Protein AF-V5GRF8-F1 (afdb_monomer_lite)

Sequence (287 aa):
MKAQKRPEPRKRYVFPTQRMISEIENLNCVLVPKGYVRKKGEHTDSDLEWEIQFPQAERYIETFMSHAQAKCYLFLLTLHKTYIEPDTFQLGLLAEHIRSFMLWECEANYSDWPEHRLGTKLVTLITSLNIHIAKSDLRDFFIKEKNVFENIPKKYLRHAQKMLHEVLEAPVMSFIKSLRNLRYTRGKHFYHPFEFDQLYDILIKTGIQSTNPQLISDMHIPPNFKKIRHLDTDIQVKHFKEAQKRERILKKRQEEIEKKNLKKEEEERRGSIDSVDLKVSIHYISF

Secondary structure (DSSP, 8-state):
----PPPPPP----SS-HHHHHHHHTSPPEEE---PPPBTTB-TTGGG--EEE-HHHHHHHHTT--HHHHHHHHHHHHHHHHHTHHHHTTSS--HHHHHHHHHHHHHHTTT---GGGHHHHHHHHHHHHHHHHHHT--B-SS-TT-BTTTTS-HHHHHHHHHHHHHHHHSHHHHHHHHHHTPPPPSSSSSSPPP-HHHHHHHHHHHHHHHH-TTTTSS-PPPS------PPPHHHHHHHHHHHHHHHHHHHHHHHHHHHHHHHHHHHHHT-----------------

Radius of gyration: 31.24 Å; chains: 1; bounding box: 93×39×142 Å

Organism: Anoplophora glabripennis (NCBI:txid217634)

Structure (mmCIF, N/CA/C/O backbone):
data_AF-V5GRF8-F1
#
_entry.id   AF-V5GRF8-F1
#
loop_
_atom_site.group_PDB
_atom_site.id
_atom_site.type_symbol
_atom_site.label_atom_id
_atom_site.label_alt_id
_atom_site.label_comp_id
_atom_site.label_asym_id
_atom_site.label_entity_id
_atom_site.label_seq_id
_atom_site.pdbx_PDB_ins_code
_atom_site.Cartn_x
_atom_site.Cartn_y
_atom_site.Cartn_z
_atom_site.occupancy
_atom_site.B_iso_or_equiv
_atom_site.auth_seq_id
_atom_site.auth_comp_id
_atom_site.auth_asym_id
_atom_site.auth_atom_id
_atom_site.pdbx_PDB_model_num
ATOM 1 N N . MET A 1 1 ? -13.634 -0.485 -55.270 1.00 41.16 1 MET A N 1
ATOM 2 C CA . MET A 1 1 ? -13.877 0.098 -53.930 1.00 41.16 1 MET A CA 1
ATOM 3 C C . MET A 1 1 ? -13.411 -0.904 -52.880 1.00 41.16 1 MET A C 1
ATOM 5 O O . MET A 1 1 ? -14.019 -1.958 -52.763 1.00 41.16 1 MET A O 1
ATOM 9 N N . LYS A 1 2 ? -12.280 -0.658 -52.201 1.00 39.75 2 LYS A N 1
ATOM 10 C CA . LYS A 1 2 ? -11.777 -1.559 -51.147 1.00 39.75 2 LYS A CA 1
ATOM 11 C C . LYS A 1 2 ? -12.553 -1.281 -49.859 1.00 39.75 2 LYS A C 1
ATOM 13 O O . LYS A 1 2 ? -12.516 -0.162 -49.361 1.00 39.75 2 LYS A O 1
ATOM 18 N N . ALA A 1 3 ? -13.267 -2.286 -49.358 1.00 46.34 3 ALA A N 1
ATOM 19 C CA . ALA A 1 3 ? -13.996 -2.206 -48.100 1.00 46.34 3 ALA A CA 1
ATOM 20 C C . ALA A 1 3 ? -13.010 -1.981 -46.944 1.00 46.34 3 ALA A C 1
ATOM 22 O O . ALA A 1 3 ? -12.147 -2.813 -46.659 1.00 46.34 3 ALA A O 1
ATOM 23 N N . GLN A 1 4 ? -13.126 -0.824 -46.304 1.00 49.84 4 GLN A N 1
ATOM 24 C CA . GLN A 1 4 ? -12.345 -0.438 -45.139 1.00 49.84 4 GLN A CA 1
ATOM 25 C C . GLN A 1 4 ? -12.852 -1.261 -43.947 1.00 49.84 4 GLN A C 1
ATOM 27 O O . GLN A 1 4 ? -13.953 -1.031 -43.446 1.00 49.84 4 GLN A O 1
ATOM 32 N N . LYS A 1 5 ? -12.082 -2.277 -43.531 1.00 52.09 5 LYS A N 1
ATOM 33 C CA . LYS A 1 5 ? -12.361 -3.049 -42.311 1.00 52.09 5 LYS A CA 1
ATOM 34 C C . LYS A 1 5 ? -12.428 -2.075 -41.133 1.00 52.09 5 LYS A C 1
ATOM 36 O O . LYS A 1 5 ? -11.446 -1.393 -40.844 1.00 52.09 5 LYS A O 1
ATOM 41 N N . ARG A 1 6 ? -13.585 -2.008 -40.464 1.00 50.12 6 ARG A N 1
ATOM 42 C CA . ARG A 1 6 ? -13.724 -1.301 -39.184 1.00 50.12 6 ARG A CA 1
ATOM 43 C C . ARG A 1 6 ? -12.708 -1.890 -38.195 1.00 50.12 6 ARG A C 1
ATOM 45 O O . ARG A 1 6 ? -12.605 -3.116 -38.134 1.00 50.12 6 ARG A O 1
ATOM 52 N N . PRO A 1 7 ? -11.954 -1.063 -37.450 1.00 55.22 7 PRO A N 1
ATOM 53 C CA . PRO A 1 7 ? -11.048 -1.574 -36.432 1.00 55.22 7 PRO A CA 1
ATOM 54 C C . PRO A 1 7 ? -11.873 -2.292 -35.361 1.00 55.22 7 PRO A C 1
ATOM 56 O O . PRO A 1 7 ? -12.855 -1.741 -34.860 1.00 55.22 7 PRO A O 1
ATOM 59 N N . GLU A 1 8 ? -11.506 -3.533 -35.046 1.00 55.06 8 GLU A N 1
ATOM 60 C CA . GLU A 1 8 ? -12.148 -4.275 -33.963 1.00 55.06 8 GLU A CA 1
ATOM 61 C C . GLU A 1 8 ? -11.988 -3.520 -32.634 1.00 55.06 8 GLU A C 1
ATOM 63 O O . GLU A 1 8 ? -10.939 -2.902 -32.401 1.00 55.06 8 GLU A O 1
ATOM 68 N N . PRO A 1 9 ? -13.004 -3.540 -31.751 1.00 54.28 9 PRO A N 1
ATOM 69 C CA . PRO A 1 9 ? -12.891 -2.914 -30.443 1.00 54.28 9 PRO A CA 1
ATOM 70 C C . PRO A 1 9 ? -11.704 -3.529 -29.696 1.00 54.28 9 PRO A C 1
ATOM 72 O O . PRO A 1 9 ? -11.600 -4.751 -29.570 1.00 54.28 9 PRO A O 1
ATOM 75 N N . ARG A 1 10 ? -10.785 -2.681 -29.212 1.00 58.25 10 ARG A N 1
ATOM 76 C CA . ARG A 1 10 ? -9.644 -3.116 -28.394 1.00 58.25 10 ARG A CA 1
ATOM 77 C C . ARG A 1 10 ? -10.181 -3.983 -27.255 1.00 58.25 10 ARG A C 1
ATOM 79 O O . ARG A 1 10 ? -10.976 -3.495 -26.455 1.00 58.25 10 ARG A O 1
ATOM 86 N N . LYS A 1 11 ? -9.762 -5.253 -27.189 1.00 58.94 11 LYS A N 1
ATOM 87 C CA . LYS A 1 11 ? -10.106 -6.156 -26.082 1.00 58.94 11 LYS A CA 1
ATOM 88 C C . LYS A 1 11 ? -9.731 -5.459 -24.775 1.00 58.94 11 LYS A C 1
ATOM 90 O O . LYS A 1 11 ? -8.552 -5.236 -24.507 1.00 58.94 11 LYS A O 1
ATOM 95 N N . ARG A 1 12 ? -10.736 -5.050 -24.000 1.00 61.66 12 ARG A N 1
ATOM 96 C CA . ARG A 1 12 ? -10.530 -4.441 -22.688 1.00 61.66 12 ARG A CA 1
ATOM 97 C C . ARG A 1 12 ? -10.113 -5.569 -21.758 1.00 61.66 12 ARG A C 1
ATOM 99 O O . ARG A 1 12 ? -10.922 -6.434 -21.442 1.00 61.66 12 ARG A O 1
ATOM 106 N N . TYR A 1 13 ? -8.838 -5.603 -21.393 1.00 72.12 13 TYR A N 1
ATOM 107 C CA . TYR A 1 13 ? -8.380 -6.497 -20.343 1.00 72.12 13 TYR A CA 1
ATOM 108 C C . TYR A 1 13 ? -9.002 -6.012 -19.033 1.00 72.12 13 TYR A C 1
ATOM 110 O O . TYR A 1 13 ? -8.787 -4.867 -18.637 1.00 72.12 13 TYR A O 1
ATOM 118 N N . VAL A 1 14 ? -9.839 -6.852 -18.429 1.00 85.19 14 VAL A N 1
ATOM 119 C CA . VAL A 1 14 ? -10.525 -6.566 -17.167 1.00 85.19 14 VAL A CA 1
ATOM 120 C C . VAL A 1 14 ? -9.813 -7.337 -16.066 1.00 85.19 14 VAL A C 1
ATOM 122 O O . VAL A 1 14 ? -9.569 -8.537 -16.203 1.00 85.19 14 VAL A O 1
ATOM 125 N N . PHE A 1 15 ? -9.482 -6.635 -14.992 1.00 88.44 15 PHE A N 1
ATOM 126 C CA . PHE A 1 15 ? -8.959 -7.204 -13.764 1.00 88.44 15 PHE A CA 1
ATOM 127 C C . PHE A 1 15 ? -9.814 -6.678 -12.615 1.00 88.44 15 PHE A C 1
ATOM 129 O O . PHE A 1 15 ? -9.961 -5.465 -12.53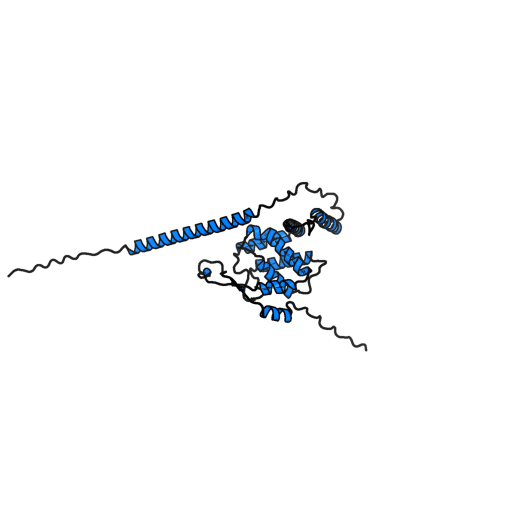2 1.00 88.44 15 PHE A O 1
ATOM 136 N N . PRO A 1 16 ? -10.352 -7.537 -11.742 1.00 92.75 16 PRO A N 1
ATOM 137 C CA . PRO A 1 16 ? -10.327 -9.001 -11.801 1.00 92.75 16 PRO A CA 1
ATOM 138 C C . PRO A 1 16 ? -11.156 -9.562 -12.970 1.00 92.75 16 PRO A C 1
ATOM 140 O O . PRO A 1 16 ? -12.091 -8.928 -13.452 1.00 92.75 16 PRO A O 1
ATOM 143 N N . THR A 1 17 ? -10.836 -10.770 -13.440 1.00 93.00 17 THR A N 1
ATOM 144 C CA . THR A 1 17 ? -11.692 -11.459 -14.428 1.00 93.00 17 THR A CA 1
ATOM 145 C C . THR A 1 17 ? -12.928 -12.052 -13.752 1.00 93.00 17 THR A C 1
ATOM 147 O O . THR A 1 17 ? -12.883 -12.368 -12.566 1.00 93.00 17 THR A O 1
ATOM 150 N N . GLN A 1 18 ? -14.004 -12.309 -14.504 1.00 93.38 18 GLN A N 1
ATOM 151 C CA . GLN A 1 18 ? -15.213 -12.927 -13.937 1.00 93.38 18 GLN A CA 1
ATOM 152 C C . GLN A 1 18 ? -14.924 -14.263 -13.239 1.00 93.38 18 GLN A C 1
ATOM 154 O O . GLN A 1 18 ? -15.488 -14.546 -12.191 1.00 93.38 18 GLN A O 1
ATOM 159 N N . ARG A 1 19 ? -13.996 -15.059 -13.785 1.00 93.75 19 ARG A N 1
ATOM 160 C CA . ARG A 1 19 ? -13.552 -16.303 -13.149 1.00 93.75 19 ARG A CA 1
ATOM 161 C C . ARG A 1 19 ? -12.910 -16.037 -11.789 1.00 93.75 19 ARG A C 1
ATOM 163 O O . ARG A 1 19 ? -13.231 -16.728 -10.837 1.00 93.75 19 ARG A O 1
ATOM 170 N N . MET A 1 20 ? -12.025 -15.044 -11.695 1.00 94.75 20 MET A N 1
ATOM 171 C CA . MET A 1 20 ? -11.397 -14.679 -10.421 1.00 94.75 20 MET A CA 1
ATOM 172 C C . MET A 1 20 ? -12.435 -14.206 -9.406 1.00 94.75 20 MET A C 1
ATOM 174 O O . MET A 1 20 ? -12.321 -14.560 -8.242 1.00 94.75 20 MET A O 1
ATOM 178 N N . ILE A 1 21 ? -13.440 -13.441 -9.847 1.00 95.12 21 ILE A N 1
ATOM 179 C CA . ILE A 1 21 ? -14.538 -12.988 -8.984 1.00 95.12 21 ILE A CA 1
ATOM 180 C C . ILE A 1 21 ? -15.289 -14.195 -8.423 1.00 95.12 21 ILE A C 1
ATOM 182 O O . ILE A 1 21 ? -15.409 -14.307 -7.211 1.00 95.12 21 ILE A O 1
ATOM 186 N N . SER A 1 22 ? -15.695 -15.143 -9.272 1.00 95.88 22 SER A N 1
ATOM 187 C CA . SER A 1 22 ? -16.391 -16.352 -8.815 1.00 95.88 22 SER A CA 1
ATOM 188 C C . SER A 1 22 ? -15.546 -17.216 -7.874 1.00 95.88 22 SER A C 1
ATOM 190 O O . SER A 1 22 ? -16.081 -17.811 -6.947 1.00 95.88 22 SER A O 1
ATOM 192 N N . GLU A 1 23 ? -14.229 -17.291 -8.068 1.00 95.88 23 GLU A N 1
ATOM 193 C CA . GLU A 1 23 ? -13.341 -17.978 -7.119 1.00 95.88 23 GLU A CA 1
ATOM 194 C C . GLU A 1 23 ? -13.275 -17.224 -5.783 1.00 95.88 23 GLU A C 1
ATOM 196 O O . GLU A 1 23 ? -13.421 -17.836 -4.730 1.00 95.88 23 GLU A O 1
ATOM 201 N N . ILE A 1 24 ? -13.127 -15.894 -5.816 1.00 95.56 24 ILE A N 1
ATOM 202 C CA . ILE A 1 24 ? -13.094 -15.031 -4.625 1.00 95.56 24 ILE A CA 1
ATOM 203 C C . ILE A 1 24 ? -14.396 -15.123 -3.823 1.00 95.56 24 ILE A C 1
ATOM 205 O O . ILE A 1 24 ? -14.336 -15.207 -2.600 1.00 95.56 24 ILE A O 1
ATOM 209 N N . GLU A 1 25 ? -15.550 -15.147 -4.491 1.00 94.94 25 GLU A N 1
ATOM 210 C CA . GLU A 1 25 ? -16.871 -15.281 -3.859 1.00 94.94 25 GLU A CA 1
ATOM 211 C C . GLU A 1 25 ? -17.027 -16.599 -3.082 1.00 94.94 25 GLU A C 1
ATOM 213 O O . GLU A 1 25 ? -17.802 -16.660 -2.131 1.00 94.94 25 GLU A O 1
ATOM 218 N N . ASN A 1 26 ? -16.271 -17.638 -3.452 1.00 94.94 26 ASN A N 1
ATOM 219 C CA . ASN A 1 26 ? -16.264 -18.930 -2.763 1.00 94.94 26 ASN A CA 1
ATOM 220 C C . ASN A 1 26 ? -15.220 -19.018 -1.632 1.00 94.94 26 ASN A C 1
ATOM 222 O O . ASN A 1 26 ? -15.180 -20.022 -0.917 1.00 94.94 26 ASN A O 1
ATOM 226 N N . LEU A 1 27 ? -14.354 -18.011 -1.464 1.00 95.25 27 LEU A N 1
ATOM 227 C CA . LEU A 1 27 ? -13.358 -17.985 -0.392 1.00 95.25 27 LEU A CA 1
ATOM 228 C C . LEU A 1 27 ? -13.964 -17.465 0.914 1.00 95.25 27 LEU A C 1
ATOM 230 O O . LEU A 1 27 ? -14.787 -16.554 0.940 1.00 95.25 27 LEU A O 1
ATOM 234 N N . ASN A 1 28 ? -13.488 -18.012 2.030 1.00 94.12 28 ASN A N 1
ATOM 235 C CA . ASN A 1 28 ? -13.971 -17.621 3.349 1.00 94.12 28 ASN A CA 1
ATOM 236 C C . ASN A 1 28 ? -13.459 -16.228 3.751 1.00 94.12 28 ASN A C 1
ATOM 238 O O . ASN A 1 28 ? -12.284 -15.899 3.556 1.00 94.12 28 ASN A O 1
ATOM 242 N N . CYS A 1 29 ? -14.318 -15.452 4.412 1.00 94.81 29 CYS A N 1
ATOM 243 C CA . CYS A 1 29 ? -13.931 -14.253 5.150 1.00 94.81 29 CYS A CA 1
ATOM 244 C C . CYS A 1 29 ? -13.629 -14.574 6.622 1.00 94.81 29 CYS A C 1
ATOM 246 O O . CYS A 1 29 ? -14.084 -15.583 7.165 1.00 94.81 29 CYS A O 1
ATOM 248 N N . VAL A 1 30 ? -12.868 -13.702 7.281 1.00 95.06 30 VAL A N 1
ATOM 249 C CA . VAL A 1 30 ? -12.498 -13.820 8.698 1.00 95.06 30 VAL A CA 1
ATOM 250 C C . VAL A 1 30 ? -12.999 -12.595 9.455 1.00 95.06 30 VAL A C 1
ATOM 252 O O . VAL A 1 30 ? -12.925 -11.480 8.946 1.00 95.06 30 VAL A O 1
ATOM 255 N N . LEU A 1 31 ? -13.488 -12.807 10.677 1.00 94.44 31 LEU A N 1
ATOM 256 C CA . LEU A 1 31 ? -13.853 -11.744 11.610 1.00 94.44 31 LEU A CA 1
ATOM 257 C C . LEU A 1 31 ? -12.714 -11.519 12.603 1.00 94.44 31 LEU A C 1
ATOM 259 O O . LEU A 1 31 ? -12.268 -12.458 13.266 1.00 94.44 31 LEU A O 1
ATOM 263 N N . VAL A 1 32 ? -12.255 -10.277 12.711 1.00 90.94 32 VAL A N 1
ATOM 264 C CA . VAL A 1 32 ? -11.179 -9.873 13.623 1.00 90.94 32 VAL A CA 1
ATOM 265 C C . VAL A 1 32 ? -11.747 -8.903 14.661 1.00 90.94 32 VAL A C 1
ATOM 267 O O . VAL A 1 32 ? -12.472 -7.988 14.271 1.00 90.94 32 VAL A O 1
ATOM 270 N N . PRO A 1 33 ? -11.433 -9.055 15.963 1.00 90.81 33 PRO A N 1
ATOM 271 C CA . PRO A 1 33 ? -11.878 -8.125 17.002 1.00 90.81 33 PRO A CA 1
ATOM 272 C C . PRO A 1 33 ? -11.072 -6.819 16.914 1.00 90.81 33 PRO A C 1
ATOM 274 O O . PRO A 1 33 ? -10.129 -6.586 17.674 1.00 90.81 33 PRO A O 1
ATOM 277 N N . LYS A 1 34 ? -11.392 -6.002 15.910 1.00 84.88 34 LYS A N 1
ATOM 278 C CA . LYS A 1 34 ? -10.757 -4.720 15.607 1.00 84.88 34 LYS A CA 1
ATOM 279 C C . LYS A 1 34 ? -11.859 -3.692 15.370 1.00 84.88 34 LYS A C 1
ATOM 281 O O . LYS A 1 34 ? -12.513 -3.710 14.335 1.00 84.88 34 LYS A O 1
ATOM 286 N N . GLY A 1 35 ? -12.039 -2.808 16.345 1.00 82.88 35 GLY A N 1
ATOM 287 C CA . GLY A 1 35 ? -12.971 -1.690 16.263 1.00 82.88 35 GLY A CA 1
ATOM 288 C C . GLY A 1 35 ? -12.341 -0.392 15.769 1.00 82.88 35 GLY A C 1
ATOM 289 O O . GLY A 1 35 ? -11.124 -0.271 15.554 1.00 82.88 35 GLY A O 1
ATOM 290 N N . TYR A 1 36 ? -13.191 0.616 15.623 1.00 82.50 36 TYR A N 1
ATOM 291 C CA . TYR A 1 36 ? -12.785 1.982 15.333 1.00 82.50 36 TYR A CA 1
ATOM 292 C C . TYR A 1 36 ? -12.018 2.600 16.508 1.00 82.50 36 TYR A C 1
ATOM 294 O O . TYR A 1 36 ? -12.236 2.290 17.675 1.00 82.50 36 TYR A O 1
ATOM 302 N N . VAL A 1 37 ? -11.106 3.521 16.224 1.00 78.06 37 VAL A N 1
ATOM 303 C CA . VAL A 1 37 ? -10.342 4.260 17.219 1.00 78.06 37 VAL A CA 1
ATOM 304 C C . VAL A 1 37 ? -11.329 5.115 17.994 1.00 78.06 37 VAL A C 1
ATOM 306 O O . VAL A 1 37 ? -11.961 6.017 17.440 1.00 78.06 37 VAL A O 1
ATOM 309 N N . ARG A 1 38 ? -11.412 4.849 19.299 1.00 74.81 38 ARG A N 1
ATOM 310 C CA . ARG A 1 38 ? -12.263 5.589 20.229 1.00 74.81 38 ARG A CA 1
ATOM 311 C C . ARG A 1 38 ? -12.003 7.086 20.120 1.00 74.81 38 ARG A C 1
ATOM 313 O O . ARG A 1 38 ? -10.881 7.559 20.339 1.00 74.81 38 ARG A O 1
ATOM 320 N N . LYS A 1 39 ? -13.060 7.840 19.838 1.00 73.38 39 LYS A N 1
ATOM 321 C CA . LYS A 1 39 ? -13.064 9.303 19.890 1.00 73.38 39 LYS A CA 1
ATOM 322 C C . LYS A 1 39 ? -14.046 9.739 20.971 1.00 73.38 39 LYS A C 1
ATOM 324 O O . LYS A 1 39 ? -14.944 9.004 21.365 1.00 73.38 39 LYS A O 1
ATOM 329 N N . LYS A 1 40 ? -13.852 10.934 21.523 1.00 71.50 40 LYS A N 1
ATOM 330 C CA . LYS A 1 40 ? -14.710 11.426 22.607 1.00 71.50 40 LYS A CA 1
ATOM 331 C C . LYS A 1 40 ? -16.137 11.622 22.070 1.00 71.50 40 LYS A C 1
ATOM 333 O O . LYS A 1 40 ? -16.361 12.569 21.328 1.00 71.50 40 LYS A O 1
ATOM 338 N N . GLY A 1 41 ? -17.062 10.741 22.456 1.00 70.25 41 GLY A N 1
ATOM 339 C CA . GLY A 1 41 ? -18.471 10.770 22.035 1.00 70.25 41 GLY A CA 1
ATOM 340 C C . GLY A 1 41 ? -18.805 9.982 20.760 1.00 70.25 41 GLY A C 1
ATOM 341 O O . GLY A 1 41 ? -19.969 9.945 20.385 1.00 70.25 41 GLY A O 1
ATOM 342 N N . GLU A 1 42 ? -17.829 9.332 20.120 1.00 72.31 42 GLU A N 1
ATOM 343 C CA . GLU A 1 42 ? -18.022 8.490 18.928 1.00 72.31 42 GLU A CA 1
ATOM 344 C C . GLU A 1 42 ? -17.381 7.113 19.168 1.00 72.31 42 GLU A C 1
ATOM 346 O O . GLU A 1 42 ? -16.311 7.026 19.776 1.00 72.31 42 GLU A O 1
ATOM 351 N N . HIS A 1 43 ? -18.006 6.044 18.663 1.00 77.56 43 HIS A N 1
ATOM 352 C CA . HIS A 1 43 ? -17.524 4.659 18.803 1.00 77.56 43 HIS A CA 1
ATOM 353 C C . HIS A 1 43 ? -17.285 4.243 20.269 1.00 77.56 43 HIS A C 1
ATOM 355 O O . HIS A 1 43 ? -16.220 3.731 20.627 1.00 77.56 43 HIS A O 1
ATOM 361 N N . THR A 1 44 ? -18.269 4.491 21.144 1.00 76.00 44 THR A N 1
ATOM 362 C CA . THR A 1 44 ? -18.212 4.118 22.572 1.00 76.00 44 THR A CA 1
ATOM 363 C C . THR A 1 44 ? -18.046 2.613 22.771 1.00 76.00 44 THR A C 1
ATOM 365 O O . THR A 1 44 ? -17.306 2.197 23.660 1.00 76.00 44 THR A O 1
ATOM 368 N N . ASP A 1 45 ? -18.635 1.819 21.876 1.00 81.25 45 ASP A N 1
ATOM 369 C CA . ASP A 1 45 ? -18.642 0.354 21.927 1.00 81.25 45 ASP A CA 1
ATOM 370 C C . ASP A 1 45 ? -17.588 -0.280 21.009 1.00 81.25 45 ASP A C 1
ATOM 372 O O . ASP A 1 45 ? -17.699 -1.441 20.635 1.00 81.25 45 ASP A O 1
ATOM 376 N N . SER A 1 46 ? -16.527 0.463 20.681 1.00 81.50 46 SER A N 1
ATOM 377 C CA . SER A 1 46 ? -15.413 0.007 19.832 1.00 81.50 46 SER A CA 1
ATOM 378 C C . SER A 1 46 ? -14.782 -1.328 20.277 1.00 81.50 46 SER A C 1
ATOM 380 O O . SER A 1 46 ? -14.284 -2.085 19.449 1.00 81.50 46 SER A O 1
ATOM 382 N N . ASP A 1 47 ? -14.870 -1.685 21.564 1.00 82.25 47 ASP A N 1
ATOM 383 C CA . ASP A 1 47 ? -14.355 -2.973 22.066 1.00 82.25 47 ASP A CA 1
ATOM 384 C C . ASP A 1 47 ? -15.231 -4.176 21.659 1.00 82.25 47 ASP A C 1
ATOM 386 O O . ASP A 1 47 ? -14.792 -5.319 21.778 1.00 82.25 47 ASP A O 1
ATOM 390 N N . LEU A 1 48 ? -16.466 -3.933 21.210 1.00 87.38 48 LEU A N 1
ATOM 391 C CA . LEU A 1 48 ? -17.421 -4.949 20.753 1.00 87.38 48 LEU A CA 1
ATOM 392 C C . LEU A 1 48 ? -17.507 -5.025 19.222 1.00 87.38 48 LEU A C 1
ATOM 394 O O . LEU A 1 48 ? -18.214 -5.882 18.690 1.00 87.38 48 LEU A O 1
ATOM 398 N N . GLU A 1 49 ? -16.811 -4.137 18.513 1.00 89.06 49 GLU A N 1
ATOM 399 C CA . GLU A 1 49 ? -16.815 -4.072 17.056 1.00 89.06 49 GLU A CA 1
ATOM 400 C C . GLU A 1 49 ? -15.884 -5.131 16.443 1.00 89.06 49 GLU A C 1
ATOM 402 O O . GLU A 1 49 ? -14.798 -5.431 16.948 1.00 89.06 49 GLU A O 1
ATOM 407 N N . TRP A 1 50 ? -16.318 -5.686 15.310 1.00 91.19 50 TRP A N 1
ATOM 408 C CA . TRP A 1 50 ? -15.574 -6.679 14.542 1.00 91.19 50 TRP A CA 1
ATOM 409 C C . TRP A 1 50 ? -15.344 -6.176 13.122 1.00 91.19 50 TRP A C 1
ATOM 411 O O . TRP A 1 50 ? -16.247 -5.630 12.489 1.00 91.19 50 TRP A O 1
ATOM 421 N N . GLU A 1 51 ? -14.147 -6.415 12.600 1.00 91.00 51 GLU A N 1
ATOM 422 C CA . GLU A 1 51 ? -13.780 -6.100 11.226 1.00 91.00 51 GLU A CA 1
ATOM 423 C C . GLU A 1 51 ? -13.813 -7.375 10.376 1.00 91.00 51 GLU A C 1
ATOM 425 O O . GLU A 1 51 ? -13.216 -8.394 10.736 1.00 91.00 51 GLU A O 1
ATOM 430 N N . ILE A 1 52 ? -14.487 -7.310 9.225 1.00 93.38 52 ILE A N 1
ATOM 431 C CA . ILE A 1 52 ? -14.435 -8.359 8.202 1.00 93.38 52 ILE A CA 1
ATOM 432 C C . ILE A 1 52 ? -13.154 -8.177 7.384 1.00 93.38 52 ILE A C 1
ATOM 434 O O . ILE A 1 52 ? -12.887 -7.088 6.869 1.00 93.38 52 ILE A O 1
ATOM 438 N N . GLN A 1 53 ? -12.387 -9.254 7.236 1.00 93.44 53 GLN A N 1
ATOM 439 C CA . GLN A 1 53 ? -11.179 -9.308 6.415 1.00 93.44 53 GLN A CA 1
ATOM 440 C C . GLN A 1 53 ? -11.216 -10.502 5.456 1.00 93.44 53 GLN A C 1
ATOM 442 O O . GLN A 1 53 ? -11.807 -11.542 5.761 1.00 93.44 53 GLN A O 1
ATOM 447 N N . PHE A 1 54 ? -10.535 -10.383 4.312 1.00 95.62 54 PHE A N 1
ATOM 448 C CA . PHE A 1 54 ? -10.528 -11.407 3.259 1.00 95.62 54 PHE A CA 1
ATOM 449 C C . PHE A 1 54 ? -9.110 -11.909 2.947 1.00 95.62 54 PHE A C 1
ATOM 451 O O . PHE A 1 54 ? -8.680 -11.872 1.794 1.00 95.62 54 PHE A O 1
ATOM 458 N N . PRO A 1 55 ? -8.356 -12.433 3.932 1.00 94.50 55 PRO A N 1
ATOM 459 C CA . PRO A 1 55 ? -6.939 -12.756 3.746 1.00 94.50 55 PRO A CA 1
ATOM 460 C C . PRO A 1 55 ? -6.690 -13.794 2.639 1.00 94.50 55 PRO A C 1
ATOM 462 O O . PRO A 1 55 ? -5.675 -13.734 1.945 1.00 94.50 55 PRO A O 1
ATOM 465 N N . GLN A 1 56 ? -7.609 -14.750 2.450 1.00 95.38 56 GLN A N 1
ATOM 466 C CA . GLN A 1 56 ? -7.500 -15.740 1.374 1.00 95.38 56 GLN A CA 1
ATOM 467 C C . GLN A 1 56 ? -7.736 -15.110 -0.000 1.00 95.38 56 GLN A C 1
ATOM 469 O O . GLN A 1 56 ? -6.961 -15.371 -0.919 1.00 95.38 56 GLN A O 1
ATOM 474 N N . ALA A 1 57 ? -8.756 -14.258 -0.130 1.00 96.38 57 ALA A N 1
ATOM 475 C CA . ALA A 1 57 ? -9.050 -13.560 -1.377 1.00 96.38 57 ALA A CA 1
ATOM 476 C C . ALA A 1 57 ? -7.944 -12.569 -1.746 1.00 96.38 57 ALA A C 1
ATOM 478 O O . ALA A 1 57 ? -7.508 -12.554 -2.894 1.00 96.38 57 ALA A O 1
ATOM 479 N N . GLU A 1 58 ? -7.437 -11.811 -0.769 1.00 95.06 58 GLU A N 1
ATOM 480 C CA . GLU A 1 58 ? -6.279 -10.924 -0.917 1.00 95.06 58 GLU A CA 1
ATOM 481 C C . GLU A 1 58 ? -5.065 -11.682 -1.456 1.00 95.06 58 GLU A C 1
ATOM 483 O O . GLU A 1 58 ? -4.474 -11.295 -2.463 1.00 95.06 58 GLU A O 1
ATOM 488 N N . ARG A 1 59 ? -4.718 -12.811 -0.831 1.00 94.88 59 ARG A N 1
ATOM 489 C CA . ARG A 1 59 ? -3.585 -13.620 -1.282 1.00 94.88 59 ARG A CA 1
ATOM 490 C C . ARG A 1 59 ? -3.821 -14.201 -2.672 1.00 94.88 59 ARG A C 1
ATOM 492 O O . ARG A 1 59 ? -2.893 -14.229 -3.474 1.00 94.88 59 ARG A O 1
ATOM 499 N N . TYR A 1 60 ? -5.036 -14.670 -2.952 1.00 95.81 60 TYR A N 1
ATOM 500 C CA . TYR A 1 60 ? -5.405 -15.214 -4.255 1.00 95.81 60 TYR A CA 1
ATOM 501 C C . TYR A 1 60 ? -5.236 -14.161 -5.352 1.00 95.81 60 TYR A C 1
ATOM 503 O O . TYR A 1 60 ? -4.514 -14.408 -6.316 1.00 95.81 60 TYR A O 1
ATOM 511 N N . ILE A 1 61 ? -5.814 -12.969 -5.185 1.00 94.94 61 ILE A N 1
ATOM 512 C CA . ILE A 1 61 ? -5.746 -11.910 -6.197 1.00 94.94 61 ILE A CA 1
ATOM 513 C C . ILE A 1 61 ? -4.321 -11.373 -6.393 1.00 94.94 61 ILE A C 1
ATOM 515 O O . ILE A 1 61 ? -3.926 -11.105 -7.529 1.00 94.94 61 ILE A O 1
ATOM 519 N N . GLU A 1 62 ? -3.518 -11.297 -5.325 1.00 93.31 62 GLU A N 1
ATOM 520 C CA . GLU A 1 62 ? -2.103 -10.910 -5.403 1.00 93.31 62 GLU A CA 1
ATOM 521 C C . GLU A 1 62 ? -1.295 -11.851 -6.316 1.00 93.31 62 GLU A C 1
ATOM 523 O O . GLU A 1 62 ? -0.374 -11.394 -6.995 1.00 93.31 62 GLU A O 1
ATOM 528 N N . THR A 1 63 ? -1.655 -13.141 -6.413 1.00 93.69 63 THR A N 1
ATOM 529 C CA . THR A 1 63 ? -0.952 -14.087 -7.306 1.00 93.69 63 THR A CA 1
ATOM 530 C C . THR A 1 63 ? -1.130 -13.790 -8.797 1.00 93.69 63 THR A C 1
ATOM 532 O O . THR A 1 63 ? -0.315 -14.235 -9.604 1.00 93.69 63 THR A O 1
ATOM 535 N N . PHE A 1 64 ? -2.156 -13.018 -9.170 1.00 92.69 64 PHE A N 1
ATOM 536 C CA . PHE A 1 64 ? -2.438 -12.641 -10.559 1.00 92.69 64 PHE A CA 1
ATOM 537 C C . PHE A 1 64 ? -1.832 -11.294 -10.960 1.00 92.69 64 PHE A C 1
ATOM 539 O O . PHE A 1 64 ? -2.017 -10.856 -12.099 1.00 92.69 64 PHE A O 1
ATOM 546 N N . MET A 1 65 ? -1.106 -10.631 -10.054 1.00 92.44 65 MET A N 1
ATOM 547 C CA . MET A 1 65 ? -0.340 -9.443 -10.411 1.00 92.44 65 MET A CA 1
ATOM 548 C C . MET A 1 65 ? 0.751 -9.803 -11.423 1.00 92.44 65 MET A C 1
ATOM 550 O O . MET A 1 65 ? 1.497 -10.770 -11.256 1.00 92.44 65 MET A O 1
ATOM 554 N N . SER A 1 66 ? 0.889 -8.990 -12.467 1.00 92.44 66 SER A N 1
ATOM 555 C CA . SER A 1 66 ? 2.017 -9.096 -13.392 1.00 92.44 66 SER A CA 1
ATOM 556 C C . SER A 1 66 ? 3.343 -8.816 -12.675 1.00 92.44 66 SER A C 1
ATOM 558 O O . SER A 1 66 ? 3.384 -8.174 -11.623 1.00 92.44 66 SER A O 1
ATOM 560 N N . HIS A 1 67 ? 4.467 -9.234 -13.264 1.00 92.81 67 HIS A N 1
ATOM 561 C CA . HIS A 1 67 ? 5.789 -8.950 -12.695 1.00 92.81 67 HIS A CA 1
ATOM 562 C C . HIS A 1 67 ? 6.032 -7.450 -12.480 1.00 92.81 67 HIS A C 1
ATOM 564 O O . HIS A 1 67 ? 6.627 -7.063 -11.476 1.00 92.81 67 HIS A O 1
ATOM 570 N N . ALA A 1 68 ? 5.551 -6.603 -13.392 1.00 94.12 68 ALA A N 1
ATOM 571 C CA . ALA A 1 68 ? 5.603 -5.152 -13.265 1.00 94.12 68 ALA A CA 1
ATOM 572 C C . ALA A 1 68 ? 4.810 -4.645 -12.045 1.00 94.12 68 ALA A C 1
ATOM 574 O O . ALA A 1 68 ? 5.354 -3.906 -11.223 1.00 94.12 68 ALA A O 1
ATOM 575 N N . GLN A 1 69 ? 3.557 -5.089 -11.899 1.00 95.00 69 GLN A N 1
ATOM 576 C CA . GLN A 1 69 ? 2.676 -4.729 -10.781 1.00 95.00 69 GLN A CA 1
ATOM 577 C C . GLN A 1 69 ? 3.264 -5.175 -9.440 1.00 95.00 69 GLN A C 1
ATOM 579 O O . GLN A 1 69 ? 3.387 -4.368 -8.517 1.00 95.00 69 GLN A O 1
ATOM 584 N N . ALA A 1 70 ? 3.711 -6.430 -9.362 1.00 94.88 70 ALA A N 1
ATOM 585 C CA . ALA A 1 70 ? 4.313 -6.998 -8.163 1.00 94.88 70 ALA A CA 1
ATOM 586 C C . ALA A 1 70 ? 5.596 -6.252 -7.757 1.00 94.88 70 ALA A C 1
ATOM 588 O O . ALA A 1 70 ? 5.772 -5.929 -6.583 1.00 94.88 70 ALA A O 1
ATOM 589 N N . LYS A 1 71 ? 6.473 -5.906 -8.714 1.00 94.69 71 LYS A N 1
ATOM 590 C CA . LYS A 1 71 ? 7.660 -5.075 -8.440 1.00 94.69 71 LYS A CA 1
ATOM 591 C C . LYS A 1 71 ? 7.250 -3.724 -7.855 1.00 94.69 71 LYS A C 1
ATOM 593 O O . LYS A 1 71 ? 7.780 -3.337 -6.816 1.00 94.69 71 LYS A O 1
ATOM 598 N N . CYS A 1 72 ? 6.296 -3.025 -8.474 1.00 95.62 72 CYS A N 1
ATOM 599 C CA . CYS A 1 72 ? 5.825 -1.733 -7.974 1.00 95.62 72 CYS A CA 1
ATOM 600 C C . CYS A 1 72 ? 5.246 -1.827 -6.555 1.00 95.62 72 CYS A C 1
ATOM 602 O O . CYS A 1 72 ? 5.594 -1.014 -5.698 1.00 95.62 72 CYS A O 1
ATOM 604 N N . TYR A 1 73 ? 4.429 -2.847 -6.293 1.00 96.56 73 TYR A N 1
ATOM 605 C CA . TYR A 1 73 ? 3.872 -3.112 -4.968 1.00 96.56 73 TYR A CA 1
ATOM 606 C C . TYR A 1 73 ? 4.971 -3.324 -3.918 1.00 96.56 73 TYR A C 1
ATOM 608 O O . TYR A 1 73 ? 4.980 -2.654 -2.885 1.00 96.56 73 TYR A O 1
ATOM 616 N N . LEU A 1 74 ? 5.953 -4.185 -4.203 1.00 95.00 74 LEU A N 1
ATOM 617 C CA . LEU A 1 74 ? 7.078 -4.447 -3.299 1.00 95.00 74 LEU A CA 1
ATOM 618 C C . LEU A 1 74 ? 7.919 -3.191 -3.032 1.00 95.00 74 LEU A C 1
ATOM 620 O O . LEU A 1 74 ? 8.360 -2.972 -1.902 1.00 95.00 74 LEU A O 1
ATOM 624 N N . PHE A 1 75 ? 8.119 -2.340 -4.040 1.00 94.62 75 PHE A N 1
ATOM 625 C CA . PHE A 1 75 ? 8.804 -1.059 -3.863 1.00 94.62 75 PHE A CA 1
ATOM 626 C C . PHE A 1 75 ? 8.030 -0.117 -2.935 1.00 94.62 75 PHE A C 1
ATOM 628 O O . PHE A 1 75 ? 8.629 0.441 -2.017 1.00 94.62 75 PHE A O 1
ATOM 635 N N . LEU A 1 76 ? 6.710 0.018 -3.106 1.00 96.62 76 LEU A N 1
ATOM 636 C CA . LEU A 1 76 ? 5.881 0.824 -2.202 1.00 96.62 76 LEU A CA 1
ATOM 637 C C . LEU A 1 76 ? 5.923 0.300 -0.763 1.00 96.62 76 LEU A C 1
ATOM 639 O O . LEU A 1 76 ? 6.070 1.090 0.170 1.00 96.62 76 LEU A O 1
ATOM 643 N N . LEU A 1 77 ? 5.870 -1.021 -0.573 1.00 96.12 77 LEU A N 1
ATOM 644 C CA . LEU A 1 77 ? 6.035 -1.630 0.750 1.00 96.12 77 LEU A CA 1
ATOM 645 C C . LEU A 1 77 ? 7.418 -1.333 1.343 1.00 96.12 77 LEU A C 1
ATOM 647 O O . LEU A 1 77 ? 7.530 -1.019 2.525 1.00 96.12 77 LEU A O 1
ATOM 651 N N . THR A 1 78 ? 8.474 -1.381 0.532 1.00 94.44 78 THR A N 1
ATOM 652 C CA . THR A 1 78 ? 9.848 -1.106 0.982 1.00 94.44 78 THR A CA 1
ATOM 653 C C . THR A 1 78 ? 10.029 0.359 1.394 1.00 94.44 78 THR A C 1
ATOM 655 O O . THR A 1 78 ? 10.676 0.648 2.406 1.00 94.44 78 THR A O 1
ATOM 658 N N . LEU A 1 79 ? 9.415 1.291 0.659 1.00 95.06 79 LEU A N 1
ATOM 659 C CA . LEU A 1 79 ? 9.356 2.707 1.028 1.00 95.06 79 LEU A CA 1
ATOM 660 C C . LEU A 1 79 ? 8.593 2.908 2.335 1.00 95.06 79 LEU A C 1
ATOM 662 O O . LEU A 1 79 ? 9.100 3.560 3.245 1.00 95.06 79 LEU A O 1
ATOM 666 N N . HIS A 1 80 ? 7.407 2.312 2.455 1.00 95.19 80 HIS A N 1
ATOM 667 C CA . HIS A 1 80 ? 6.594 2.377 3.668 1.00 95.19 80 HIS A CA 1
ATOM 668 C C . HIS A 1 80 ? 7.359 1.885 4.897 1.00 95.19 80 HIS A C 1
ATOM 670 O O . HIS A 1 80 ? 7.456 2.609 5.889 1.00 95.19 80 HIS A O 1
ATOM 676 N N . LYS A 1 81 ? 7.987 0.712 4.790 1.00 92.81 81 LYS A N 1
ATOM 677 C CA . LYS A 1 81 ? 8.832 0.108 5.830 1.00 92.81 81 LYS A CA 1
ATOM 678 C C . LYS A 1 81 ? 10.029 0.985 6.206 1.00 92.81 81 LYS A C 1
ATOM 680 O O . LYS A 1 81 ? 10.483 0.949 7.344 1.00 92.81 81 LYS A O 1
ATOM 685 N N . THR A 1 82 ? 10.554 1.759 5.257 1.00 92.31 82 THR A N 1
ATOM 686 C CA . THR A 1 82 ? 11.737 2.606 5.469 1.00 92.31 82 THR A CA 1
ATOM 687 C C . THR A 1 82 ? 11.400 3.972 6.059 1.00 92.31 82 THR A C 1
ATOM 689 O O . THR A 1 82 ? 12.168 4.474 6.876 1.00 92.31 82 THR A O 1
ATOM 692 N N . TYR A 1 83 ? 10.297 4.583 5.629 1.00 92.81 83 TYR A N 1
ATOM 693 C CA . TYR A 1 83 ? 10.025 6.001 5.877 1.00 92.81 83 TYR A CA 1
ATOM 694 C C . TYR A 1 83 ? 8.781 6.268 6.720 1.00 92.81 83 TYR A C 1
ATOM 696 O O . TYR A 1 83 ? 8.718 7.314 7.344 1.00 92.81 83 TYR A O 1
ATOM 704 N N . ILE A 1 84 ? 7.792 5.369 6.735 1.00 93.31 84 ILE A N 1
ATOM 705 C CA . ILE A 1 84 ? 6.480 5.639 7.348 1.00 93.31 84 ILE A CA 1
ATOM 706 C C . ILE A 1 84 ? 6.261 4.780 8.594 1.00 93.31 84 ILE A C 1
ATOM 708 O O . ILE A 1 84 ? 5.906 5.292 9.657 1.00 93.31 84 ILE A O 1
ATOM 712 N N . GLU A 1 85 ? 6.459 3.466 8.487 1.00 92.44 85 GLU A N 1
ATOM 713 C CA . GLU A 1 85 ? 6.251 2.546 9.610 1.00 92.44 85 GLU A CA 1
ATOM 714 C C . GLU A 1 85 ? 7.112 2.877 10.846 1.00 92.44 85 GLU A C 1
ATOM 716 O O . GLU A 1 85 ? 6.566 2.806 11.949 1.00 92.44 85 GLU A O 1
ATOM 721 N N . PRO A 1 86 ? 8.399 3.276 10.728 1.00 90.69 86 PRO A N 1
ATOM 722 C CA . PRO A 1 86 ? 9.236 3.533 11.903 1.00 90.69 86 PRO A CA 1
ATOM 723 C C . PRO A 1 86 ? 8.688 4.611 12.847 1.00 90.69 86 PRO A C 1
ATOM 725 O O . PRO A 1 86 ? 8.847 4.493 14.060 1.00 90.69 86 PRO A O 1
ATOM 728 N N . ASP A 1 87 ? 8.009 5.621 12.300 1.00 88.50 87 ASP A N 1
ATOM 729 C CA . ASP A 1 87 ? 7.515 6.772 13.061 1.00 88.50 87 ASP A CA 1
ATOM 730 C C . ASP A 1 87 ? 6.035 6.634 13.455 1.00 88.50 87 ASP A C 1
ATOM 732 O O . ASP A 1 87 ? 5.564 7.266 14.407 1.00 88.50 87 ASP A O 1
ATOM 736 N N . THR A 1 88 ? 5.277 5.805 12.730 1.00 87.31 88 THR A N 1
ATOM 737 C CA . THR A 1 88 ? 3.823 5.653 12.922 1.00 87.31 88 THR A CA 1
ATOM 738 C C . THR A 1 88 ? 3.410 4.324 13.554 1.00 87.31 88 THR A C 1
ATOM 740 O O . THR A 1 88 ? 2.294 4.213 14.073 1.00 87.31 88 THR A O 1
ATOM 743 N N . PHE A 1 89 ? 4.313 3.341 13.586 1.00 83.19 89 PHE A N 1
ATOM 744 C CA . PHE A 1 89 ? 4.078 1.991 14.096 1.00 83.19 89 PHE A CA 1
ATOM 745 C C . PHE A 1 89 ? 2.784 1.384 13.518 1.00 83.19 89 PHE A C 1
ATOM 747 O O . PHE A 1 89 ? 2.586 1.384 12.308 1.00 83.19 89 PHE A O 1
ATOM 754 N N . GLN A 1 90 ? 1.896 0.874 14.377 1.00 84.38 90 GLN A N 1
ATOM 755 C CA . GLN A 1 90 ? 0.622 0.256 13.987 1.00 84.38 90 GLN A CA 1
ATOM 756 C C . GLN A 1 90 ? -0.555 1.245 13.948 1.00 84.38 90 GLN A C 1
ATOM 758 O O . GLN A 1 90 ? -1.696 0.838 13.767 1.00 84.38 90 GLN A O 1
ATOM 763 N N . LEU A 1 91 ? -0.302 2.541 14.157 1.00 86.00 91 LEU A N 1
ATOM 764 C CA . LEU A 1 91 ? -1.351 3.565 14.255 1.00 86.00 91 LEU A CA 1
ATOM 765 C C . LEU A 1 91 ? -1.502 4.396 12.972 1.00 86.00 91 LEU A C 1
ATOM 767 O O . LEU A 1 91 ? -2.374 5.261 12.903 1.00 86.00 91 LEU A O 1
ATOM 771 N N . GLY A 1 92 ? -0.613 4.197 11.997 1.00 90.94 92 GLY A N 1
ATOM 772 C CA . GLY A 1 92 ? -0.564 4.966 10.759 1.00 90.94 92 GLY A CA 1
ATOM 773 C C . GLY A 1 92 ? -0.999 4.186 9.528 1.00 90.94 92 GLY A C 1
ATOM 774 O O . GLY A 1 92 ? -1.860 3.313 9.574 1.00 90.94 92 GLY A O 1
ATOM 775 N N . LEU A 1 93 ? -0.385 4.529 8.396 1.00 94.06 93 LEU A N 1
ATOM 776 C CA . LEU A 1 93 ? -0.542 3.765 7.167 1.00 94.06 93 LEU A CA 1
ATOM 777 C C . LEU A 1 93 ? 0.057 2.366 7.377 1.00 94.06 93 LEU A C 1
ATOM 779 O O . LEU A 1 93 ? 1.187 2.258 7.844 1.00 94.06 93 LEU A O 1
ATOM 783 N N . LEU A 1 94 ? -0.674 1.314 7.020 1.00 93.94 94 LEU A N 1
ATOM 784 C CA . LEU A 1 94 ? -0.261 -0.081 7.133 1.00 93.94 94 LEU A CA 1
ATOM 785 C C . LEU A 1 94 ? -0.096 -0.701 5.742 1.00 93.94 94 LEU A C 1
ATOM 787 O O . LEU A 1 94 ? -0.560 -0.156 4.738 1.00 93.94 94 LEU A O 1
ATOM 791 N N . ALA A 1 95 ? 0.536 -1.875 5.690 1.00 93.69 95 ALA A N 1
ATOM 792 C CA . ALA A 1 95 ? 0.714 -2.624 4.447 1.00 93.69 95 ALA A CA 1
ATOM 793 C C . ALA A 1 95 ? -0.627 -3.003 3.790 1.00 93.69 95 ALA A C 1
ATOM 795 O O . ALA A 1 95 ? -0.717 -3.001 2.566 1.00 93.69 95 ALA A O 1
ATOM 796 N N . GLU A 1 96 ? -1.673 -3.263 4.584 1.00 93.19 96 GLU A N 1
ATOM 797 C CA . GLU A 1 96 ? -3.027 -3.547 4.081 1.00 93.19 96 GLU A CA 1
ATOM 798 C C . GLU A 1 96 ? -3.617 -2.372 3.290 1.00 93.19 96 GLU A C 1
ATOM 800 O O . GLU A 1 96 ? -4.213 -2.571 2.237 1.00 93.19 96 GLU A O 1
ATOM 805 N N . HIS A 1 97 ? -3.348 -1.130 3.702 1.00 95.94 97 HIS A N 1
ATOM 806 C CA . HIS A 1 97 ? -3.805 0.040 2.953 1.00 95.94 97 HIS A CA 1
ATOM 807 C C . HIS A 1 97 ? -3.078 0.178 1.609 1.00 95.94 97 HIS A C 1
ATOM 809 O O . HIS A 1 97 ? -3.687 0.535 0.602 1.00 95.94 97 HIS A O 1
ATOM 815 N N . ILE A 1 98 ? -1.776 -0.133 1.576 1.00 97.38 98 ILE A N 1
ATOM 816 C CA . ILE A 1 98 ? -0.980 -0.125 0.337 1.00 97.38 98 ILE A CA 1
ATOM 817 C C . ILE A 1 98 ? -1.454 -1.232 -0.608 1.00 97.38 98 ILE A C 1
ATOM 819 O O . ILE A 1 98 ? -1.511 -1.007 -1.815 1.00 97.38 98 ILE A O 1
ATOM 823 N N . ARG A 1 99 ? -1.837 -2.397 -0.070 1.00 96.94 99 ARG A N 1
ATOM 824 C CA . ARG A 1 99 ? -2.451 -3.480 -0.845 1.00 96.94 99 ARG A CA 1
ATOM 825 C C . ARG A 1 99 ? -3.747 -3.021 -1.502 1.00 96.94 99 ARG A C 1
ATOM 827 O O . ARG A 1 99 ? -3.847 -3.115 -2.721 1.00 96.94 99 ARG A O 1
ATOM 834 N N . SER A 1 100 ? -4.696 -2.483 -0.732 1.00 96.81 100 SER A N 1
ATOM 835 C CA . SER A 1 100 ? -5.976 -2.002 -1.275 1.00 96.81 100 SER A CA 1
ATOM 836 C C . SER A 1 100 ? -5.766 -0.944 -2.358 1.00 96.81 100 SER A C 1
ATOM 838 O O . SER A 1 100 ? -6.353 -1.040 -3.432 1.00 96.81 100 SER A O 1
ATOM 840 N N . PHE A 1 101 ? -4.858 0.010 -2.127 1.00 97.75 101 PHE A N 1
ATOM 841 C CA . PHE A 1 101 ? -4.457 0.988 -3.142 1.00 97.75 101 PHE A CA 1
ATOM 842 C C . PHE A 1 101 ? -3.914 0.322 -4.417 1.00 97.75 101 PHE A C 1
ATOM 844 O O . PHE A 1 101 ? -4.358 0.638 -5.519 1.00 97.75 101 PHE A O 1
ATOM 851 N N . MET A 1 102 ? -2.985 -0.627 -4.283 1.00 97.12 102 MET A N 1
ATOM 852 C CA . MET A 1 102 ? -2.395 -1.309 -5.436 1.00 97.12 102 MET A CA 1
ATOM 853 C C . MET A 1 102 ? -3.410 -2.135 -6.223 1.00 97.12 102 MET A C 1
ATOM 855 O O . MET A 1 102 ? -3.324 -2.167 -7.450 1.00 97.12 102 MET A O 1
ATOM 859 N N . LEU A 1 103 ? -4.366 -2.785 -5.557 1.00 96.44 103 LEU A N 1
ATOM 860 C CA . LEU A 1 103 ? -5.419 -3.542 -6.235 1.00 96.44 103 LEU A CA 1
ATOM 861 C C . LEU A 1 103 ? -6.320 -2.622 -7.069 1.00 96.44 103 LEU A C 1
ATOM 863 O O . LEU A 1 103 ? -6.573 -2.935 -8.234 1.00 96.44 103 LEU A O 1
ATOM 867 N N . TRP A 1 104 ? -6.696 -1.452 -6.540 1.00 96.69 104 TRP A N 1
ATOM 868 C CA . TRP A 1 104 ? -7.428 -0.437 -7.306 1.00 96.69 104 TRP A CA 1
ATOM 869 C C . TRP A 1 104 ? -6.645 0.070 -8.522 1.00 96.69 104 TRP A C 1
ATOM 871 O O . TRP A 1 104 ? -7.202 0.173 -9.614 1.00 96.69 104 TRP A O 1
ATOM 881 N N . GLU A 1 105 ? -5.347 0.343 -8.373 1.00 95.81 105 GLU A N 1
ATOM 882 C CA . GLU A 1 105 ? -4.491 0.771 -9.492 1.00 95.81 105 GLU A CA 1
ATOM 883 C C . GLU A 1 105 ? -4.346 -0.326 -10.564 1.00 95.81 105 GLU A C 1
ATOM 885 O O . GLU A 1 105 ? -4.307 -0.036 -11.766 1.00 95.81 105 GLU A O 1
ATOM 890 N N . CYS A 1 106 ? -4.300 -1.597 -10.149 1.00 94.44 106 CYS A N 1
ATOM 891 C CA . CYS A 1 106 ? -4.271 -2.740 -11.063 1.00 94.44 106 CYS A CA 1
ATOM 892 C C . CYS A 1 106 ? -5.596 -2.909 -11.818 1.00 94.44 106 CYS A C 1
ATOM 894 O O . CYS A 1 106 ? -5.565 -3.165 -13.021 1.00 94.44 106 CYS A O 1
ATOM 896 N N . GLU A 1 107 ? -6.741 -2.744 -11.150 1.00 93.94 107 GLU A N 1
ATOM 897 C CA . GLU A 1 107 ? -8.068 -2.794 -11.782 1.00 93.94 107 GLU A CA 1
ATOM 898 C C . GLU A 1 107 ? -8.275 -1.634 -12.762 1.00 93.94 107 GLU A C 1
ATOM 900 O O . GLU A 1 107 ? -8.679 -1.848 -13.908 1.00 93.94 107 GLU A O 1
ATOM 905 N N . ALA A 1 108 ? -7.945 -0.407 -12.350 1.00 92.06 108 ALA A N 1
ATOM 906 C CA . ALA A 1 108 ? -8.159 0.783 -13.167 1.00 92.06 108 ALA A CA 1
ATOM 907 C C . ALA A 1 108 ? -7.342 0.756 -14.469 1.00 92.06 108 ALA A C 1
ATOM 909 O O . ALA A 1 108 ? -7.836 1.160 -15.524 1.00 92.06 108 ALA A O 1
ATOM 910 N N . ASN A 1 109 ? -6.096 0.275 -14.400 1.00 85.25 109 ASN A N 1
ATOM 911 C CA . ASN A 1 109 ? -5.111 0.413 -15.472 1.00 85.25 109 ASN A CA 1
ATOM 912 C C . ASN A 1 109 ? -4.347 -0.892 -15.746 1.00 85.25 109 ASN A C 1
ATOM 914 O O . ASN A 1 109 ? -3.124 -0.880 -15.871 1.00 85.25 109 ASN A O 1
ATOM 918 N N . TYR A 1 110 ? -5.041 -2.028 -15.859 1.00 83.94 110 TYR A N 1
ATOM 919 C CA . TYR A 1 110 ? -4.409 -3.356 -15.926 1.00 83.94 110 TYR A CA 1
ATOM 920 C C . TYR A 1 110 ? -3.309 -3.518 -16.992 1.00 83.94 110 TYR A C 1
ATOM 922 O O . TYR A 1 110 ? -2.311 -4.194 -16.749 1.00 83.94 110 TYR A O 1
ATOM 930 N N . SER A 1 111 ? -3.448 -2.893 -18.165 1.00 83.00 111 SER A N 1
ATOM 931 C CA . SER A 1 111 ? -2.463 -2.997 -19.254 1.00 83.00 111 SER A CA 1
ATOM 932 C C . SER A 1 111 ? -1.335 -1.959 -19.198 1.00 83.00 111 SER A C 1
ATOM 934 O O . SER A 1 111 ? -0.346 -2.099 -19.915 1.00 83.00 111 SER A O 1
ATOM 936 N N . ASP A 1 112 ? -1.470 -0.905 -18.393 1.00 87.38 112 ASP A N 1
ATOM 937 C CA . ASP A 1 112 ? -0.527 0.221 -18.357 1.00 87.38 112 ASP A CA 1
ATOM 938 C C . ASP A 1 112 ? 0.552 0.028 -17.279 1.00 87.38 112 ASP A C 1
ATOM 940 O O . ASP A 1 112 ? 0.618 0.731 -16.269 1.00 87.38 112 ASP A O 1
ATOM 944 N N . TRP A 1 113 ? 1.399 -0.979 -17.496 1.00 90.94 113 TRP A N 1
ATOM 945 C CA . TRP A 1 113 ? 2.507 -1.329 -16.601 1.00 90.94 113 TRP A CA 1
ATOM 946 C C . TRP A 1 113 ? 3.793 -1.592 -17.401 1.00 90.94 113 TRP A C 1
ATOM 948 O O . TRP A 1 113 ? 4.265 -2.728 -17.470 1.00 90.94 113 TRP A O 1
ATOM 958 N N . PRO A 1 114 ? 4.363 -0.563 -18.059 1.00 90.12 114 PRO A N 1
ATOM 959 C CA . PRO A 1 114 ? 5.521 -0.733 -18.931 1.00 90.12 114 PRO A CA 1
ATOM 960 C C . PRO A 1 114 ? 6.781 -1.106 -18.137 1.00 90.12 114 PRO A C 1
ATOM 962 O O . PRO A 1 114 ? 7.328 -0.281 -17.406 1.00 90.12 114 PRO A O 1
ATOM 965 N N . GLU A 1 115 ? 7.303 -2.320 -18.340 1.00 88.50 115 GLU A N 1
ATOM 966 C CA . GLU A 1 115 ? 8.494 -2.808 -17.621 1.00 88.50 115 GLU A CA 1
ATOM 967 C C . GLU A 1 115 ? 9.738 -1.926 -17.820 1.00 88.50 115 GLU A C 1
ATOM 969 O O . GLU A 1 115 ? 10.503 -1.692 -16.888 1.00 88.50 115 GLU A O 1
ATOM 974 N N . HIS A 1 116 ? 9.908 -1.370 -19.018 1.00 86.69 116 HIS A N 1
ATOM 975 C CA . HIS A 1 116 ? 11.032 -0.497 -19.363 1.00 86.69 116 HIS A CA 1
ATOM 976 C C . HIS A 1 116 ? 10.936 0.914 -18.742 1.00 86.69 116 HIS A C 1
ATOM 978 O O . HIS A 1 116 ? 11.899 1.673 -18.804 1.00 86.69 116 HIS A O 1
ATOM 984 N N . ARG A 1 117 ? 9.786 1.288 -18.156 1.00 87.44 117 ARG A N 1
ATOM 985 C CA . ARG A 1 117 ? 9.533 2.602 -17.525 1.00 87.44 117 ARG A CA 1
ATOM 986 C C . ARG A 1 117 ? 8.926 2.466 -16.124 1.00 87.44 117 ARG A C 1
ATOM 988 O O . ARG A 1 117 ? 8.175 3.334 -15.676 1.00 87.44 117 ARG A O 1
ATOM 995 N N . LEU A 1 118 ? 9.277 1.401 -15.399 1.00 90.25 118 LEU A N 1
ATOM 996 C CA . LEU A 1 118 ? 8.747 1.157 -14.050 1.00 90.25 118 LEU A CA 1
ATOM 997 C C . LEU A 1 118 ? 9.049 2.289 -13.067 1.00 90.25 118 LEU A C 1
ATOM 999 O O . LEU A 1 118 ? 8.216 2.575 -12.216 1.00 90.25 118 LEU A O 1
ATOM 1003 N N . GLY A 1 119 ? 10.194 2.966 -13.201 1.00 89.56 119 GLY A N 1
ATOM 1004 C CA . GLY A 1 119 ? 10.527 4.124 -12.367 1.00 89.56 119 GLY A CA 1
ATOM 1005 C C . GLY A 1 119 ? 9.508 5.259 -12.507 1.00 89.56 119 GLY A C 1
ATOM 1006 O O . GLY A 1 119 ? 9.028 5.784 -11.507 1.00 89.56 119 GLY A O 1
ATOM 1007 N N . THR A 1 120 ? 9.103 5.587 -13.738 1.00 91.44 120 THR A N 1
ATOM 1008 C CA . THR A 1 120 ? 8.057 6.590 -13.990 1.00 91.44 120 THR A CA 1
ATOM 1009 C C . THR A 1 120 ? 6.714 6.132 -13.429 1.00 91.44 120 THR A C 1
ATOM 1011 O O . THR A 1 120 ? 6.045 6.910 -12.754 1.00 91.44 120 THR A O 1
ATOM 1014 N N . LYS A 1 121 ? 6.348 4.856 -13.635 1.00 94.31 121 LYS A N 1
ATOM 1015 C CA . LYS A 1 121 ? 5.106 4.295 -13.080 1.00 94.31 121 LYS A CA 1
ATOM 1016 C C . LYS A 1 121 ? 5.092 4.361 -11.550 1.00 94.31 121 LYS A C 1
ATOM 1018 O O . LYS A 1 121 ? 4.080 4.739 -10.974 1.00 94.31 121 LYS A O 1
ATOM 1023 N N . LEU A 1 122 ? 6.215 4.061 -10.896 1.00 94.69 122 LEU A N 1
ATOM 1024 C CA . LEU A 1 122 ? 6.376 4.184 -9.447 1.00 94.69 122 LEU A CA 1
ATOM 1025 C C . LEU A 1 122 ? 6.152 5.613 -8.959 1.00 94.69 122 LEU A C 1
ATOM 1027 O O . LEU A 1 122 ? 5.414 5.806 -7.998 1.00 94.69 122 LEU A O 1
ATOM 1031 N N . VAL A 1 123 ? 6.741 6.609 -9.625 1.00 95.38 123 VAL A N 1
ATOM 1032 C CA . VAL A 1 123 ? 6.510 8.023 -9.289 1.00 95.38 123 VAL A CA 1
ATOM 1033 C C . VAL A 1 123 ? 5.021 8.357 -9.396 1.00 95.38 123 VAL A C 1
ATOM 1035 O O . VAL A 1 123 ? 4.458 8.895 -8.446 1.00 95.38 123 VAL A O 1
ATOM 1038 N N . THR A 1 124 ? 4.353 7.953 -10.483 1.00 95.94 124 THR A N 1
ATOM 1039 C CA . THR A 1 124 ? 2.904 8.153 -10.652 1.00 95.94 124 THR A CA 1
ATOM 1040 C C . THR A 1 124 ? 2.088 7.496 -9.536 1.00 95.94 124 THR A C 1
ATOM 1042 O O . THR A 1 124 ? 1.176 8.125 -9.004 1.00 95.94 124 THR A O 1
ATOM 1045 N N . LEU A 1 125 ? 2.430 6.268 -9.138 1.00 97.00 125 LEU A N 1
ATOM 1046 C CA . LEU A 1 125 ? 1.756 5.561 -8.043 1.00 97.00 125 LEU A CA 1
ATOM 1047 C C . LEU A 1 125 ? 1.953 6.267 -6.699 1.00 97.00 125 LEU A C 1
ATOM 1049 O O . LEU A 1 125 ? 0.994 6.428 -5.951 1.00 97.00 125 LEU A O 1
ATOM 1053 N N . ILE A 1 126 ? 3.169 6.730 -6.398 1.00 97.50 126 ILE A N 1
ATOM 1054 C CA . ILE A 1 126 ? 3.457 7.474 -5.163 1.00 97.50 126 ILE A CA 1
ATOM 1055 C C . ILE A 1 126 ? 2.667 8.788 -5.142 1.00 97.50 126 ILE A C 1
ATOM 1057 O O . ILE A 1 126 ? 2.089 9.142 -4.114 1.00 97.50 126 ILE A O 1
ATOM 1061 N N . THR A 1 127 ? 2.589 9.494 -6.273 1.00 97.62 127 THR A N 1
ATOM 1062 C CA . THR A 1 127 ? 1.758 10.697 -6.406 1.00 97.62 127 THR A CA 1
ATOM 1063 C C . THR A 1 127 ? 0.273 10.385 -6.200 1.00 97.62 127 THR A C 1
ATOM 1065 O O . THR A 1 127 ? -0.383 11.087 -5.432 1.00 97.62 127 THR A O 1
ATOM 1068 N N . SER A 1 128 ? -0.250 9.323 -6.822 1.00 97.19 128 SER A N 1
ATOM 1069 C CA . SER A 1 128 ? -1.648 8.886 -6.673 1.00 97.19 128 SER A CA 1
ATOM 1070 C C . SER A 1 128 ? -1.979 8.534 -5.217 1.00 97.19 128 SER A C 1
ATOM 1072 O O . SER A 1 128 ? -2.923 9.076 -4.636 1.00 97.19 128 SER A O 1
ATOM 1074 N N . LEU A 1 129 ? -1.133 7.731 -4.563 1.00 97.75 129 LEU A N 1
ATOM 1075 C CA . LEU A 1 129 ? -1.282 7.389 -3.148 1.00 97.75 129 LEU A CA 1
ATOM 1076 C C . LEU A 1 129 ? -1.280 8.641 -2.259 1.00 97.75 129 LEU A C 1
ATOM 1078 O O . LEU A 1 129 ? -2.098 8.757 -1.346 1.00 97.75 129 LEU A O 1
ATOM 1082 N N . ASN A 1 130 ? -0.401 9.607 -2.540 1.00 96.56 130 ASN A N 1
ATOM 1083 C CA . ASN A 1 130 ? -0.356 10.867 -1.802 1.00 96.56 130 ASN A CA 1
ATOM 1084 C C . ASN A 1 130 ? -1.665 11.670 -1.953 1.00 96.56 130 ASN A C 1
ATOM 1086 O O . ASN A 1 130 ? -2.147 12.249 -0.981 1.00 96.56 130 ASN A O 1
ATOM 1090 N N . ILE A 1 131 ? -2.301 11.645 -3.131 1.00 96.88 131 ILE A N 1
ATOM 1091 C CA . ILE A 1 131 ? -3.617 12.268 -3.355 1.00 96.88 131 ILE A CA 1
ATOM 1092 C C . ILE A 1 131 ? -4.707 11.579 -2.521 1.00 96.88 131 ILE A C 1
ATOM 1094 O O . ILE A 1 131 ? -5.510 12.269 -1.888 1.00 96.88 131 ILE A O 1
ATOM 1098 N N . HIS A 1 132 ? -4.735 10.245 -2.483 1.00 97.62 132 HIS A N 1
ATOM 1099 C CA . HIS A 1 132 ? -5.679 9.495 -1.642 1.00 97.62 132 HIS A CA 1
ATOM 1100 C C . HIS A 1 132 ? -5.505 9.824 -0.154 1.00 97.62 132 HIS A C 1
ATOM 1102 O O . HIS A 1 132 ? -6.480 10.096 0.551 1.00 97.62 132 HIS A O 1
ATOM 1108 N N . ILE A 1 133 ? -4.257 9.881 0.318 1.00 96.88 133 ILE A N 1
ATOM 1109 C CA . ILE A 1 133 ? -3.934 10.251 1.703 1.00 96.88 133 ILE A CA 1
ATOM 1110 C C . ILE A 1 133 ? -4.367 11.694 1.999 1.00 96.88 133 ILE A C 1
ATOM 1112 O O . ILE A 1 133 ? -4.979 11.945 3.038 1.00 96.88 133 ILE A O 1
ATOM 1116 N N . ALA A 1 134 ? -4.112 12.633 1.082 1.00 95.19 134 ALA A N 1
ATOM 1117 C CA . ALA A 1 134 ? -4.517 14.033 1.224 1.00 95.19 134 ALA A CA 1
ATOM 1118 C C . ALA A 1 134 ? -6.039 14.182 1.368 1.00 95.19 134 ALA A C 1
ATOM 1120 O O . ALA A 1 134 ? -6.514 14.966 2.190 1.00 95.19 134 ALA A O 1
ATOM 1121 N N . LYS A 1 135 ? -6.800 13.392 0.601 1.00 95.88 135 LYS A N 1
ATOM 1122 C CA . LYS A 1 135 ? -8.266 13.327 0.683 1.00 95.88 135 LYS A CA 1
ATOM 1123 C C . LYS A 1 135 ? -8.764 12.554 1.907 1.00 95.88 135 LYS A C 1
ATOM 1125 O O . LYS A 1 135 ? -9.937 12.664 2.241 1.00 95.88 135 LYS A O 1
ATOM 1130 N N . SER A 1 136 ? -7.883 11.813 2.586 1.00 95.81 136 SER A N 1
ATOM 1131 C CA . SER A 1 136 ? -8.240 10.858 3.645 1.00 95.81 136 SER A CA 1
ATOM 1132 C C . SER A 1 136 ? -9.310 9.862 3.183 1.00 95.81 136 SER A C 1
ATOM 1134 O O . SER A 1 136 ? -10.174 9.470 3.964 1.00 95.81 136 SER A O 1
ATOM 1136 N N . ASP A 1 137 ? -9.248 9.471 1.909 1.00 96.25 137 ASP A N 1
ATOM 1137 C CA . ASP A 1 137 ? -10.226 8.594 1.272 1.00 96.25 137 ASP A CA 1
ATOM 1138 C C . ASP A 1 137 ? -9.527 7.546 0.403 1.00 96.25 137 ASP A C 1
ATOM 1140 O O . ASP A 1 137 ? -8.905 7.853 -0.623 1.00 96.25 137 ASP A O 1
ATOM 1144 N N . LEU A 1 138 ? -9.632 6.298 0.844 1.00 97.12 138 LEU A N 1
ATOM 1145 C CA . LEU A 1 138 ? -9.253 5.119 0.088 1.00 97.12 138 LEU A CA 1
ATOM 1146 C C . LEU A 1 138 ? -10.247 4.012 0.425 1.00 97.12 138 LEU A C 1
ATOM 1148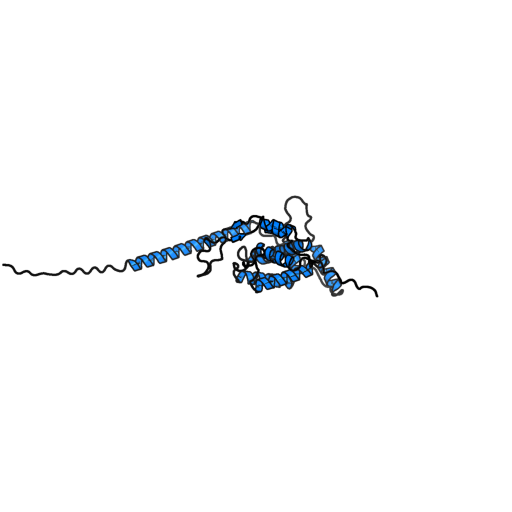 O O . LEU A 1 138 ? -10.326 3.564 1.565 1.00 97.12 138 LEU A O 1
ATOM 1152 N N . ARG A 1 139 ? -11.005 3.560 -0.569 1.00 96.56 139 ARG A N 1
ATOM 1153 C CA . ARG A 1 139 ? -11.970 2.477 -0.376 1.00 96.56 139 ARG A CA 1
ATOM 1154 C C . ARG A 1 139 ? -11.257 1.141 -0.235 1.00 96.56 139 ARG A C 1
ATOM 1156 O O . ARG A 1 139 ? -10.253 0.892 -0.908 1.00 96.56 139 ARG A O 1
ATOM 1163 N N . ASP A 1 140 ? -11.791 0.277 0.610 1.00 96.25 140 ASP A N 1
ATOM 1164 C CA . ASP A 1 140 ? -11.411 -1.127 0.640 1.00 96.25 140 ASP A CA 1
ATOM 1165 C C . ASP A 1 140 ? -11.730 -1.764 -0.721 1.00 96.25 140 ASP A C 1
ATOM 1167 O O . ASP A 1 140 ? -12.697 -1.391 -1.391 1.00 96.25 140 ASP A O 1
ATOM 1171 N N . PHE A 1 141 ? -10.864 -2.667 -1.175 1.00 96.25 141 PHE A N 1
ATOM 1172 C CA . PHE A 1 141 ? -10.999 -3.269 -2.499 1.00 96.25 141 PHE A CA 1
ATOM 1173 C C . PHE A 1 141 ? -12.190 -4.237 -2.575 1.00 96.25 141 PHE A C 1
ATOM 1175 O O . PHE A 1 141 ? -12.849 -4.326 -3.610 1.00 96.25 141 PHE A O 1
ATOM 1182 N N . PHE A 1 142 ? -12.498 -4.932 -1.475 1.00 95.12 142 PHE A N 1
ATOM 1183 C CA . PHE A 1 142 ? -13.600 -5.894 -1.405 1.00 95.12 142 PHE A CA 1
ATOM 1184 C C . PHE A 1 142 ? -14.888 -5.249 -0.875 1.00 95.12 142 PHE A C 1
ATOM 1186 O O . PHE A 1 142 ? -15.972 -5.604 -1.333 1.00 95.12 142 PHE A O 1
ATOM 1193 N N . ILE A 1 143 ? -14.784 -4.277 0.043 1.00 94.50 143 ILE A N 1
ATOM 1194 C CA . ILE A 1 143 ? -15.937 -3.567 0.632 1.00 94.50 143 ILE A CA 1
ATOM 1195 C C . ILE A 1 143 ? -15.926 -2.094 0.202 1.00 94.50 143 ILE A C 1
ATOM 1197 O O . ILE A 1 143 ? -15.311 -1.241 0.839 1.00 94.50 143 ILE A O 1
ATOM 1201 N N . LYS A 1 144 ? -16.641 -1.759 -0.873 1.00 92.25 144 LYS A N 1
ATOM 1202 C CA . LYS A 1 144 ? -16.578 -0.423 -1.503 1.00 92.25 144 LYS A CA 1
ATOM 1203 C C . LYS A 1 144 ? -17.050 0.714 -0.596 1.00 92.25 144 LYS A C 1
ATOM 1205 O O . LYS A 1 144 ? -16.668 1.864 -0.811 1.00 92.25 144 LYS A O 1
ATOM 1210 N N . GLU A 1 145 ? -17.888 0.410 0.383 1.00 93.25 145 GLU A N 1
ATOM 1211 C CA . GLU A 1 145 ? -18.445 1.353 1.351 1.00 93.25 145 GLU A CA 1
ATOM 1212 C C . GLU A 1 145 ? -17.451 1.686 2.472 1.00 93.25 145 GLU A C 1
ATOM 1214 O O . GLU A 1 145 ? -17.577 2.723 3.121 1.00 93.25 145 GLU A O 1
ATOM 1219 N N . LYS A 1 146 ? -16.448 0.831 2.693 1.00 93.25 146 LYS A N 1
ATOM 1220 C CA . LYS A 1 146 ? -15.471 0.968 3.774 1.00 93.25 146 LYS A CA 1
ATOM 1221 C C . LYS A 1 146 ? -14.305 1.839 3.319 1.00 93.25 146 LYS A C 1
ATOM 1223 O O . LYS A 1 146 ? -13.581 1.480 2.393 1.00 93.25 146 LYS A O 1
ATOM 1228 N N . ASN A 1 147 ? -14.066 2.952 4.007 1.00 95.19 147 ASN A N 1
ATOM 1229 C CA . ASN A 1 147 ? -12.850 3.744 3.828 1.00 95.19 147 ASN A CA 1
ATOM 1230 C C . ASN A 1 147 ? -11.748 3.226 4.764 1.00 95.19 147 ASN A C 1
ATOM 1232 O O . ASN A 1 147 ? -11.843 3.358 5.984 1.00 95.19 147 ASN A O 1
ATOM 1236 N N . VAL A 1 148 ? -10.661 2.686 4.210 1.00 94.62 148 VAL A N 1
ATOM 1237 C CA . VAL A 1 148 ? -9.564 2.116 5.012 1.00 94.62 148 VAL A CA 1
ATOM 1238 C C . VAL A 1 148 ? -8.775 3.173 5.794 1.00 94.62 148 VAL A C 1
ATOM 1240 O O . VAL A 1 148 ? -8.062 2.840 6.736 1.00 94.62 148 VAL A O 1
ATOM 1243 N N . PHE A 1 149 ? -8.905 4.459 5.450 1.00 95.12 149 PHE A N 1
ATOM 1244 C CA . PHE A 1 149 ? -8.266 5.555 6.188 1.00 95.12 149 PHE A CA 1
ATOM 1245 C C . PHE A 1 149 ? -9.106 6.109 7.336 1.00 95.12 149 PHE A C 1
ATOM 1247 O O . PHE A 1 149 ? -8.581 6.881 8.140 1.00 95.12 149 PHE A O 1
ATOM 1254 N N . GLU A 1 150 ? -10.373 5.714 7.454 1.00 91.06 150 GLU A N 1
ATOM 1255 C CA . GLU A 1 150 ? -11.296 6.245 8.463 1.00 91.06 150 GLU A CA 1
ATOM 1256 C C . GLU A 1 150 ? -10.781 6.030 9.892 1.00 91.06 150 GLU A C 1
ATOM 1258 O O . GLU A 1 150 ? -10.884 6.914 10.751 1.00 91.06 150 GLU A O 1
ATOM 1263 N N . ASN A 1 151 ? -10.146 4.878 10.116 1.00 88.62 151 ASN A N 1
ATOM 1264 C CA . ASN A 1 151 ? -9.621 4.491 11.416 1.00 88.62 151 ASN A CA 1
ATOM 1265 C C . ASN A 1 151 ? -8.229 5.078 11.732 1.00 88.62 151 ASN A C 1
ATOM 1267 O O . ASN A 1 151 ? -7.688 4.878 12.819 1.00 88.62 151 ASN A O 1
ATOM 1271 N N . ILE A 1 152 ? -7.619 5.814 10.797 1.00 91.88 152 ILE A N 1
ATOM 1272 C CA . ILE A 1 152 ? -6.259 6.339 10.949 1.00 91.88 152 ILE A CA 1
ATOM 1273 C C . ILE A 1 152 ? -6.320 7.786 11.451 1.00 91.88 152 ILE A C 1
ATOM 1275 O O . ILE A 1 152 ? -6.860 8.668 10.774 1.00 91.88 152 ILE A O 1
ATOM 1279 N N . PRO A 1 153 ? -5.707 8.112 12.604 1.00 90.38 153 PRO A N 1
ATOM 1280 C CA . PRO A 1 153 ? -5.614 9.493 13.052 1.00 90.38 153 PRO A CA 1
ATOM 1281 C C . PRO A 1 153 ? -4.951 10.397 12.002 1.00 90.38 153 PRO A C 1
ATOM 1283 O O . PRO A 1 153 ? -3.832 10.140 11.555 1.00 90.38 153 PRO A O 1
ATOM 1286 N N . LYS A 1 154 ? -5.592 11.533 11.686 1.00 91.75 154 LYS A N 1
ATOM 1287 C CA . LYS A 1 154 ? -5.147 12.492 10.650 1.00 91.75 154 LYS A CA 1
ATOM 1288 C C . LYS A 1 154 ? -3.677 12.911 10.765 1.00 91.75 154 LYS A C 1
ATOM 1290 O O . LYS A 1 154 ? -3.033 13.179 9.757 1.00 91.75 154 LYS A O 1
ATOM 1295 N N . LYS A 1 155 ? -3.124 12.963 11.982 1.00 93.12 155 LYS A N 1
ATOM 1296 C CA . LYS A 1 155 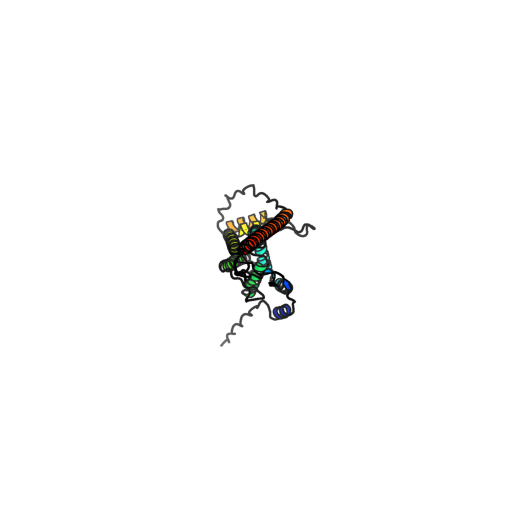? -1.700 13.267 12.212 1.00 93.12 155 LYS A CA 1
ATOM 1297 C C . LYS A 1 155 ? -0.762 12.258 11.532 1.00 93.12 155 LYS A C 1
ATOM 1299 O O . LYS A 1 155 ? 0.258 12.667 10.989 1.00 93.12 155 LYS A O 1
ATOM 1304 N N . TYR A 1 156 ? -1.119 10.973 11.522 1.00 95.00 156 TYR A N 1
ATOM 1305 C CA . TYR A 1 156 ? -0.314 9.922 10.903 1.00 95.00 156 TYR A CA 1
ATOM 1306 C C . TYR A 1 156 ? -0.476 9.912 9.383 1.00 95.00 156 TYR A C 1
ATOM 1308 O O . TYR A 1 156 ? 0.513 9.723 8.681 1.00 95.00 156 TYR A O 1
ATOM 1316 N N . LEU A 1 157 ? -1.675 10.216 8.870 1.00 95.62 157 LEU A N 1
ATOM 1317 C CA . LEU A 1 157 ? -1.888 10.435 7.434 1.00 95.62 157 LEU A CA 1
ATOM 1318 C C . LEU A 1 157 ? -1.053 11.613 6.914 1.00 95.62 157 LEU A C 1
ATOM 1320 O O . LEU A 1 157 ? -0.347 11.473 5.922 1.00 95.62 157 LEU A O 1
ATOM 1324 N N . ARG A 1 158 ? -1.049 12.750 7.623 1.00 95.81 158 ARG A N 1
ATOM 1325 C CA . ARG A 1 158 ? -0.210 13.912 7.268 1.00 95.81 158 ARG A CA 1
ATOM 1326 C C . ARG A 1 158 ? 1.279 13.588 7.293 1.00 95.81 158 ARG A C 1
ATOM 1328 O O . ARG A 1 158 ? 2.012 14.030 6.417 1.00 95.81 158 ARG A O 1
ATOM 1335 N N . HIS A 1 159 ? 1.723 12.819 8.287 1.00 95.31 159 HIS A N 1
ATOM 1336 C CA . HIS A 1 159 ? 3.104 12.355 8.340 1.00 95.31 159 HIS A CA 1
ATOM 1337 C C . HIS A 1 159 ? 3.434 11.471 7.128 1.00 95.31 159 HIS A C 1
ATOM 1339 O O . HIS A 1 159 ? 4.403 11.753 6.432 1.00 95.31 159 HIS A O 1
ATOM 1345 N N . ALA A 1 160 ? 2.599 10.477 6.808 1.00 96.00 160 ALA A N 1
ATOM 1346 C CA . ALA A 1 160 ? 2.793 9.632 5.629 1.00 96.00 160 ALA A CA 1
ATOM 1347 C C . ALA A 1 160 ? 2.838 10.456 4.329 1.00 96.00 160 ALA A C 1
ATOM 1349 O O . ALA A 1 160 ? 3.736 10.262 3.515 1.00 96.00 160 ALA A O 1
ATOM 1350 N N . GLN A 1 161 ? 1.933 11.425 4.165 1.00 96.06 161 GLN A N 1
ATOM 1351 C CA . GLN A 1 161 ? 1.941 12.363 3.039 1.00 96.06 161 GLN A CA 1
ATOM 1352 C C . GLN A 1 161 ? 3.254 13.151 2.948 1.00 96.06 161 GLN A C 1
ATOM 1354 O O . GLN A 1 161 ? 3.823 13.252 1.861 1.00 96.06 161 GLN A O 1
ATOM 1359 N N . LYS A 1 162 ? 3.750 13.686 4.072 1.00 96.31 162 LYS A N 1
ATOM 1360 C CA . LYS A 1 162 ? 5.035 14.393 4.117 1.00 96.31 162 LYS A CA 1
ATOM 1361 C C . LYS A 1 162 ? 6.175 13.479 3.658 1.00 96.31 162 LYS A C 1
ATOM 1363 O O . LYS A 1 162 ? 6.933 13.865 2.777 1.00 96.31 162 LYS A O 1
ATOM 1368 N N . MET A 1 163 ? 6.249 12.258 4.187 1.00 95.75 163 MET A N 1
ATOM 1369 C CA . MET A 1 163 ? 7.298 11.302 3.819 1.00 95.75 163 MET A CA 1
ATOM 1370 C C . MET A 1 163 ? 7.239 10.915 2.337 1.00 95.75 163 MET A C 1
ATOM 1372 O O . MET A 1 163 ? 8.270 10.847 1.675 1.00 95.75 163 MET A O 1
ATOM 1376 N N . LEU A 1 164 ? 6.042 10.696 1.783 1.00 96.06 164 LEU A N 1
ATOM 1377 C CA . LEU A 1 164 ? 5.888 10.415 0.352 1.00 96.06 164 LEU A CA 1
ATOM 1378 C C . LEU A 1 164 ? 6.266 11.622 -0.516 1.00 96.06 164 LEU A C 1
ATOM 1380 O O . LEU A 1 164 ? 6.798 11.434 -1.606 1.00 96.06 164 LEU A O 1
ATOM 1384 N N . HIS A 1 165 ? 6.023 12.847 -0.046 1.00 95.19 165 HIS A N 1
ATOM 1385 C CA . HIS A 1 165 ? 6.462 14.056 -0.739 1.00 95.19 165 HIS A CA 1
ATOM 1386 C C . HIS A 1 165 ? 7.993 14.166 -0.779 1.00 95.19 165 HIS A C 1
ATOM 1388 O O . HIS A 1 165 ? 8.546 14.349 -1.857 1.00 95.19 165 HIS A O 1
ATOM 1394 N N . GLU A 1 166 ? 8.678 13.936 0.344 1.00 93.88 166 GLU A N 1
ATOM 1395 C CA . GLU A 1 166 ? 10.152 13.904 0.399 1.00 93.88 166 GLU A CA 1
ATOM 1396 C C . GLU A 1 166 ? 10.737 12.826 -0.535 1.00 93.88 166 GLU A C 1
ATOM 1398 O O . GLU A 1 166 ? 11.745 13.040 -1.211 1.00 93.88 166 GLU A O 1
ATOM 1403 N N . VAL A 1 167 ? 10.075 11.666 -0.635 1.00 94.00 167 VAL A N 1
ATOM 1404 C CA . VAL A 1 167 ? 10.455 10.624 -1.601 1.00 94.00 167 VAL A CA 1
ATOM 1405 C C . VAL A 1 167 ? 10.292 11.112 -3.044 1.00 94.00 167 VAL A C 1
ATOM 1407 O O . VAL A 1 167 ? 11.132 10.791 -3.878 1.00 94.00 167 VAL A O 1
ATOM 1410 N N . LEU A 1 168 ? 9.248 11.884 -3.358 1.00 94.12 168 LEU A N 1
ATOM 1411 C CA . LEU A 1 168 ? 9.027 12.431 -4.702 1.00 94.12 168 LEU A CA 1
ATOM 1412 C C . LEU A 1 168 ? 10.031 13.530 -5.082 1.00 94.12 168 LEU A C 1
ATOM 1414 O O . LEU A 1 168 ? 10.336 13.661 -6.265 1.00 94.12 168 LEU A O 1
ATOM 1418 N N . GLU A 1 169 ? 10.562 14.284 -4.117 1.00 93.25 169 GLU A N 1
ATOM 1419 C CA . GLU A 1 169 ? 11.609 15.289 -4.362 1.00 93.25 169 GLU A CA 1
ATOM 1420 C C . GLU A 1 169 ? 12.945 14.643 -4.760 1.00 93.25 169 GLU A C 1
ATOM 1422 O O . GLU A 1 169 ? 13.642 15.136 -5.647 1.00 93.25 169 GLU A O 1
ATOM 1427 N N . ALA A 1 170 ? 13.295 13.511 -4.138 1.00 90.12 170 ALA A N 1
ATOM 1428 C CA . ALA A 1 170 ? 14.536 12.781 -4.404 1.00 90.12 170 ALA A CA 1
ATOM 1429 C C . ALA A 1 170 ? 14.298 11.259 -4.544 1.00 90.12 170 ALA A C 1
ATOM 1431 O O . ALA A 1 170 ? 14.754 10.471 -3.700 1.00 90.12 170 ALA A O 1
ATOM 1432 N N . PRO A 1 171 ? 13.624 10.802 -5.620 1.00 88.62 171 PRO A N 1
ATOM 1433 C CA . PRO A 1 171 ? 13.138 9.426 -5.736 1.00 88.62 171 PRO A CA 1
ATOM 1434 C C . PRO A 1 171 ? 14.268 8.407 -5.840 1.00 88.62 171 PRO A C 1
ATOM 1436 O O . PRO A 1 171 ? 14.248 7.393 -5.149 1.00 88.62 171 PRO A O 1
ATOM 1439 N N . VAL A 1 172 ? 15.303 8.697 -6.633 1.00 85.31 172 VAL A N 1
ATOM 1440 C CA . VAL A 1 172 ? 16.443 7.786 -6.833 1.00 85.31 172 VAL A CA 1
ATOM 1441 C C . VAL A 1 172 ? 17.153 7.485 -5.514 1.00 85.31 172 VAL A C 1
ATOM 1443 O O . VAL A 1 172 ? 17.308 6.322 -5.138 1.00 85.31 172 VAL A O 1
ATOM 1446 N N . MET A 1 173 ? 17.535 8.531 -4.777 1.00 86.00 173 MET A N 1
ATOM 1447 C CA . MET A 1 173 ? 18.220 8.381 -3.492 1.00 86.00 173 MET A CA 1
ATOM 1448 C C . MET A 1 173 ? 17.337 7.676 -2.467 1.00 86.00 173 MET A C 1
ATOM 1450 O O . MET A 1 173 ? 17.821 6.840 -1.697 1.00 86.00 173 MET A O 1
ATOM 1454 N N . SER A 1 174 ? 16.037 7.967 -2.492 1.00 89.06 174 SER A N 1
ATOM 1455 C CA . SER A 1 174 ? 15.083 7.340 -1.590 1.00 89.06 174 SER A CA 1
ATOM 1456 C C . SER A 1 174 ? 14.915 5.848 -1.863 1.00 89.06 174 SER A C 1
ATOM 1458 O O . SER A 1 174 ? 14.925 5.039 -0.931 1.00 89.06 174 SER A O 1
ATOM 1460 N N . PHE A 1 175 ? 14.861 5.454 -3.136 1.00 87.75 175 PHE A N 1
ATOM 1461 C CA . PHE A 1 175 ? 14.818 4.047 -3.518 1.00 87.75 175 PHE A CA 1
ATOM 1462 C C . PHE A 1 175 ? 16.091 3.315 -3.109 1.00 87.75 175 PHE A C 1
ATOM 1464 O O . PHE A 1 175 ? 15.985 2.279 -2.455 1.00 87.75 175 PHE A O 1
ATOM 1471 N N . ILE A 1 176 ? 17.278 3.863 -3.389 1.00 86.12 176 ILE A N 1
ATOM 1472 C CA . ILE A 1 176 ? 18.554 3.245 -2.986 1.00 86.12 176 ILE A CA 1
ATOM 1473 C C . ILE A 1 176 ? 18.600 3.045 -1.466 1.00 86.12 176 ILE A C 1
ATOM 1475 O O . ILE A 1 176 ? 18.916 1.949 -0.992 1.00 86.12 176 ILE A O 1
ATOM 1479 N N . LYS A 1 177 ? 18.233 4.073 -0.689 1.00 86.75 177 LYS A N 1
ATOM 1480 C CA . LYS A 1 177 ? 18.181 3.981 0.776 1.00 86.75 177 LYS A CA 1
ATOM 1481 C C . LYS A 1 177 ? 17.199 2.904 1.241 1.00 86.75 177 LYS A C 1
ATOM 1483 O O . LYS A 1 177 ? 17.537 2.130 2.135 1.00 86.75 177 LYS A O 1
ATOM 1488 N N . SER A 1 178 ? 16.020 2.830 0.627 1.00 88.75 178 SER A N 1
ATOM 1489 C CA . SER A 1 178 ? 15.001 1.836 0.973 1.00 88.75 178 SER A CA 1
ATOM 1490 C C . SER A 1 178 ? 15.440 0.404 0.647 1.00 88.75 178 SER A C 1
ATOM 1492 O O . SER A 1 178 ? 15.297 -0.491 1.478 1.00 88.75 178 SER A O 1
ATOM 1494 N N . LEU A 1 179 ? 16.086 0.192 -0.503 1.00 85.50 179 LEU A N 1
ATOM 1495 C CA . LEU A 1 179 ? 16.588 -1.118 -0.907 1.00 85.50 179 LEU A CA 1
ATOM 1496 C C . LEU A 1 179 ? 17.745 -1.584 -0.015 1.00 85.50 179 LEU A C 1
ATOM 1498 O O . LEU A 1 179 ? 17.842 -2.769 0.295 1.00 85.50 179 LEU A O 1
ATOM 1502 N N . ARG A 1 180 ? 18.588 -0.664 0.470 1.00 83.56 180 ARG A N 1
ATOM 1503 C CA . ARG A 1 180 ? 19.669 -0.980 1.419 1.00 83.56 180 ARG A CA 1
ATOM 1504 C C . ARG A 1 180 ? 19.153 -1.488 2.772 1.00 83.56 180 ARG A C 1
ATOM 1506 O O . ARG A 1 180 ? 19.898 -2.143 3.500 1.00 83.56 180 ARG A O 1
ATOM 1513 N N . ASN A 1 181 ? 17.896 -1.202 3.114 1.00 81.31 181 ASN A N 1
ATOM 1514 C CA . ASN A 1 181 ? 17.258 -1.712 4.328 1.00 81.31 181 ASN A CA 1
ATOM 1515 C C . ASN A 1 181 ? 16.684 -3.126 4.168 1.00 81.31 181 ASN A C 1
ATOM 1517 O O . ASN A 1 181 ? 16.282 -3.727 5.169 1.00 81.31 181 ASN A O 1
ATOM 1521 N N . LEU A 1 182 ? 16.658 -3.678 2.950 1.00 80.31 182 LEU A N 1
ATOM 1522 C CA . LEU A 1 182 ? 16.201 -5.043 2.723 1.00 80.31 182 LEU A CA 1
ATOM 1523 C C . LEU A 1 182 ? 17.152 -6.041 3.389 1.00 80.31 182 LEU A C 1
ATOM 1525 O O . LEU A 1 182 ? 18.375 -5.985 3.241 1.00 80.31 182 LEU A O 1
ATOM 1529 N N . ARG A 1 183 ? 16.575 -6.977 4.143 1.00 74.81 183 ARG A N 1
ATOM 1530 C CA . ARG A 1 183 ? 17.321 -8.054 4.794 1.00 74.81 183 ARG A CA 1
ATOM 1531 C C . ARG A 1 183 ? 17.327 -9.276 3.888 1.00 74.81 183 ARG A C 1
ATOM 1533 O O . ARG A 1 183 ? 16.272 -9.782 3.524 1.00 74.81 183 ARG A O 1
ATOM 1540 N N . TYR A 1 184 ? 18.514 -9.788 3.595 1.00 70.75 184 TYR A N 1
ATOM 1541 C CA . TYR A 1 184 ? 18.664 -11.105 2.988 1.00 70.75 184 TYR A CA 1
ATOM 1542 C C . TYR A 1 184 ? 18.406 -12.173 4.051 1.00 70.75 184 TYR A C 1
ATOM 1544 O O . TYR A 1 184 ? 18.933 -12.082 5.167 1.00 70.75 184 TYR A O 1
ATOM 1552 N N . THR A 1 185 ? 17.585 -13.172 3.726 1.00 67.38 185 THR A N 1
ATOM 1553 C CA . THR A 1 185 ? 17.318 -14.303 4.620 1.00 67.38 185 THR A CA 1
ATOM 1554 C C . THR A 1 185 ? 18.641 -14.957 5.009 1.00 67.38 185 THR A C 1
ATOM 1556 O O . THR A 1 185 ? 19.402 -15.412 4.157 1.00 67.38 185 THR A O 1
ATOM 1559 N N . ARG A 1 186 ? 18.937 -14.976 6.314 1.00 56.19 186 ARG A N 1
ATOM 1560 C CA . ARG A 1 186 ? 20.148 -15.588 6.874 1.00 56.19 186 ARG A CA 1
ATOM 1561 C C . ARG A 1 186 ? 20.003 -17.110 6.843 1.00 56.19 186 ARG A C 1
ATOM 1563 O O . ARG A 1 186 ? 19.659 -17.726 7.842 1.00 56.19 186 ARG A O 1
ATOM 1570 N N . GLY A 1 187 ? 20.217 -17.708 5.680 1.00 52.19 187 GLY A N 1
ATOM 1571 C CA . GLY A 1 187 ? 20.112 -19.150 5.499 1.00 52.19 187 GLY A CA 1
ATOM 1572 C C . GLY A 1 187 ? 20.471 -19.530 4.074 1.00 52.19 187 GLY A C 1
ATOM 1573 O O . GLY A 1 187 ? 19.595 -19.597 3.224 1.00 52.19 187 GLY A O 1
ATOM 1574 N N . LYS A 1 188 ? 21.766 -19.786 3.850 1.00 49.75 188 LYS A N 1
ATOM 1575 C CA . LYS A 1 188 ? 22.416 -20.060 2.556 1.00 49.75 188 LYS A CA 1
ATOM 1576 C C . LYS A 1 188 ? 22.477 -18.841 1.629 1.00 49.75 188 LYS A C 1
ATOM 1578 O O . LYS A 1 188 ? 21.544 -18.058 1.526 1.00 49.75 188 LYS A O 1
ATOM 1583 N N . HIS A 1 189 ? 23.605 -18.703 0.942 1.00 55.47 189 HIS A N 1
ATOM 1584 C CA . HIS A 1 189 ? 23.920 -17.671 -0.051 1.00 55.47 189 HIS A CA 1
ATOM 1585 C C . HIS A 1 189 ? 23.041 -17.751 -1.317 1.00 55.47 189 HIS A C 1
ATOM 1587 O O . HIS A 1 189 ? 23.551 -17.630 -2.422 1.00 55.47 189 HIS A O 1
ATOM 1593 N N . PHE A 1 190 ? 21.734 -18.009 -1.192 1.00 61.28 190 PHE A N 1
ATOM 1594 C CA . PHE A 1 190 ? 20.854 -18.194 -2.345 1.00 61.28 190 PHE A CA 1
ATOM 1595 C C . PHE A 1 190 ? 20.774 -16.920 -3.198 1.00 61.28 190 PHE A C 1
ATOM 1597 O O . PHE A 1 190 ? 20.732 -16.998 -4.419 1.00 61.28 190 PHE A O 1
ATOM 1604 N N . TYR A 1 191 ? 20.815 -15.749 -2.557 1.00 63.50 191 TYR A N 1
ATOM 1605 C CA . TYR A 1 191 ? 20.887 -14.460 -3.235 1.00 63.50 191 TYR A CA 1
ATOM 1606 C C . TYR A 1 191 ? 22.152 -13.717 -2.814 1.00 63.50 191 TYR A C 1
ATOM 1608 O O . TYR A 1 191 ? 22.399 -13.524 -1.620 1.00 63.50 191 TYR A O 1
ATOM 1616 N N . HIS A 1 192 ? 22.940 -13.281 -3.797 1.00 67.69 192 HIS A N 1
ATOM 1617 C CA . HIS A 1 192 ? 24.049 -12.370 -3.547 1.00 67.69 192 HIS A CA 1
ATOM 1618 C C . HIS A 1 192 ? 23.515 -11.021 -3.037 1.00 67.69 192 HIS A C 1
ATOM 1620 O O . HIS A 1 192 ? 22.506 -10.529 -3.555 1.00 67.69 192 HIS A O 1
ATOM 1626 N N . PRO A 1 193 ? 24.167 -10.411 -2.026 1.00 70.62 193 PRO A N 1
ATOM 1627 C CA . PRO A 1 193 ? 23.874 -9.040 -1.642 1.00 70.62 193 PRO A CA 1
ATOM 1628 C C . PRO A 1 193 ? 23.990 -8.120 -2.855 1.00 70.62 193 PRO A C 1
ATOM 1630 O O . PRO A 1 193 ? 24.937 -8.225 -3.628 1.00 70.62 193 PRO A O 1
ATOM 1633 N N . PHE A 1 194 ? 23.020 -7.232 -3.022 1.00 74.25 194 PHE A N 1
ATOM 1634 C CA . PHE A 1 194 ? 22.980 -6.328 -4.158 1.00 74.25 194 PHE A CA 1
ATOM 1635 C C . PHE A 1 194 ? 24.070 -5.256 -4.030 1.00 74.25 194 PHE A C 1
ATOM 1637 O O . PHE A 1 194 ? 24.249 -4.657 -2.964 1.00 74.25 194 PHE A O 1
ATOM 1644 N N . GLU A 1 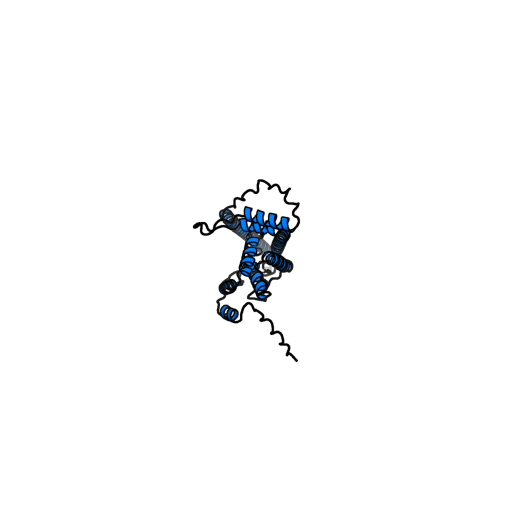195 ? 24.796 -5.001 -5.117 1.00 81.06 195 GLU A N 1
ATOM 1645 C CA . GLU A 1 195 ? 25.890 -4.030 -5.155 1.00 81.06 195 GLU A CA 1
ATOM 1646 C C . GLU A 1 195 ? 25.354 -2.612 -5.382 1.00 81.06 195 GLU A C 1
ATOM 1648 O O . GLU A 1 195 ? 25.262 -2.107 -6.501 1.00 81.06 195 GLU A O 1
ATOM 1653 N N . PHE A 1 196 ? 24.971 -1.957 -4.285 1.00 78.25 196 PHE A N 1
ATOM 1654 C CA . PHE A 1 196 ? 24.386 -0.614 -4.316 1.00 78.25 196 PHE A CA 1
ATOM 1655 C C . PHE A 1 196 ? 25.316 0.456 -4.893 1.00 78.25 196 PHE A C 1
ATOM 1657 O O . PHE A 1 196 ? 24.819 1.403 -5.497 1.00 78.25 196 PHE A O 1
ATOM 1664 N N . ASP A 1 197 ? 26.631 0.296 -4.743 1.00 78.19 197 ASP A N 1
ATOM 1665 C CA . ASP A 1 197 ? 27.618 1.247 -5.262 1.00 78.19 197 ASP A CA 1
ATOM 1666 C C . ASP A 1 197 ? 27.644 1.218 -6.798 1.00 78.19 197 ASP A C 1
ATOM 1668 O O . ASP A 1 197 ? 27.611 2.268 -7.434 1.00 78.19 197 ASP A O 1
ATOM 1672 N N . GLN A 1 198 ? 27.569 0.024 -7.403 1.00 79.00 198 GLN A N 1
ATOM 1673 C CA . GLN A 1 198 ? 27.446 -0.115 -8.857 1.00 79.00 198 GLN A CA 1
ATOM 1674 C C . GLN A 1 198 ? 26.136 0.488 -9.374 1.00 79.00 198 GLN A C 1
ATOM 1676 O O . GLN A 1 198 ? 26.124 1.167 -10.399 1.00 79.00 198 GLN A O 1
ATOM 1681 N N . LEU A 1 199 ? 25.022 0.272 -8.665 1.00 78.38 199 LEU A N 1
ATOM 1682 C CA . LEU A 1 199 ? 23.733 0.850 -9.051 1.00 78.38 199 LEU A CA 1
ATOM 1683 C C . LEU A 1 199 ? 23.746 2.381 -8.962 1.00 78.38 199 LEU A C 1
ATOM 1685 O O . LEU A 1 199 ? 23.242 3.042 -9.867 1.00 78.38 199 LEU A O 1
ATOM 1689 N N . TYR A 1 200 ? 24.303 2.936 -7.884 1.00 78.25 200 TYR A N 1
ATOM 1690 C CA . TYR A 1 200 ? 24.464 4.379 -7.712 1.00 78.25 200 TYR A CA 1
ATOM 1691 C C . TYR A 1 200 ? 25.285 4.970 -8.860 1.00 78.25 200 TYR A C 1
ATOM 1693 O O . TYR A 1 200 ? 24.836 5.912 -9.514 1.00 78.25 200 TYR A O 1
ATOM 1701 N N . ASP A 1 201 ? 26.422 4.344 -9.167 1.00 79.56 201 ASP A N 1
ATOM 1702 C CA . ASP A 1 201 ? 27.279 4.716 -10.285 1.00 79.56 201 ASP A CA 1
ATOM 1703 C C . ASP A 1 201 ? 26.544 4.659 -11.619 1.00 79.56 201 ASP A C 1
ATOM 1705 O O . ASP A 1 201 ? 26.651 5.599 -12.397 1.00 79.56 201 ASP A O 1
ATOM 1709 N N . ILE A 1 202 ? 25.772 3.607 -11.899 1.00 77.56 202 ILE A N 1
ATOM 1710 C CA . ILE A 1 202 ? 24.991 3.513 -13.137 1.00 77.56 202 ILE A CA 1
ATOM 1711 C C . ILE A 1 202 ? 23.967 4.641 -13.193 1.00 77.56 202 ILE A C 1
ATOM 1713 O O . ILE A 1 202 ? 23.935 5.371 -14.178 1.00 77.56 202 ILE A O 1
ATOM 1717 N N . LEU A 1 203 ? 23.155 4.822 -12.152 1.00 71.06 203 LEU A N 1
ATOM 1718 C CA . LEU A 1 203 ? 22.070 5.807 -12.140 1.00 71.06 203 LEU A CA 1
ATOM 1719 C C . LEU A 1 203 ? 22.588 7.242 -12.275 1.00 71.06 203 LEU A C 1
ATOM 1721 O O . LEU A 1 203 ? 21.965 8.057 -12.953 1.00 71.06 203 LEU A O 1
ATOM 1725 N N . ILE A 1 204 ? 23.742 7.540 -11.681 1.00 71.06 204 ILE A N 1
ATOM 1726 C CA . ILE A 1 204 ? 24.352 8.868 -11.735 1.00 71.06 204 ILE A CA 1
ATOM 1727 C C . ILE A 1 204 ? 25.184 9.053 -12.992 1.00 71.06 204 ILE A C 1
ATOM 1729 O O . ILE A 1 204 ? 24.993 10.048 -13.680 1.00 71.06 204 ILE A O 1
ATOM 1733 N N . LYS A 1 205 ? 26.056 8.109 -13.358 1.00 66.31 205 LYS A N 1
ATOM 1734 C CA . LYS A 1 205 ? 26.870 8.228 -14.575 1.00 66.31 205 LYS A CA 1
ATOM 1735 C C . LYS A 1 205 ? 25.973 8.257 -15.806 1.00 66.31 205 LYS A C 1
ATOM 1737 O O . LYS A 1 205 ? 26.109 9.179 -16.594 1.00 66.31 205 LYS A O 1
ATOM 1742 N N . THR A 1 206 ? 25.004 7.351 -15.948 1.00 60.84 206 THR A N 1
ATOM 1743 C CA . THR A 1 206 ? 24.085 7.378 -17.105 1.00 60.84 206 THR A CA 1
ATOM 1744 C C . THR A 1 206 ? 23.084 8.533 -17.047 1.00 60.84 206 THR A C 1
ATOM 1746 O O . THR A 1 206 ? 22.810 9.147 -18.078 1.00 60.84 206 THR A O 1
ATOM 1749 N N . GLY A 1 207 ? 22.584 8.893 -15.859 1.00 59.16 207 GLY A N 1
ATOM 1750 C CA . GLY A 1 207 ? 21.649 10.007 -15.688 1.00 59.16 207 GLY A CA 1
ATOM 1751 C C . GLY A 1 207 ? 22.288 11.363 -15.994 1.00 59.16 207 GLY A C 1
ATOM 1752 O O . GLY A 1 207 ? 21.739 12.143 -16.774 1.00 59.16 207 GLY A O 1
ATOM 1753 N N . ILE A 1 208 ? 23.485 11.615 -15.461 1.00 52.44 208 ILE A N 1
ATOM 1754 C CA . ILE A 1 208 ? 24.259 12.839 -15.709 1.00 52.44 208 ILE A CA 1
ATOM 1755 C C . ILE A 1 208 ? 24.795 12.864 -17.145 1.00 52.44 208 ILE A C 1
ATOM 1757 O O . ILE A 1 208 ? 24.675 13.891 -17.801 1.00 52.44 208 ILE A O 1
ATOM 1761 N N . GLN A 1 209 ? 25.284 11.745 -17.699 1.00 50.81 209 GLN A N 1
ATOM 1762 C CA . GLN A 1 209 ? 25.692 11.678 -19.115 1.00 50.81 209 GLN A CA 1
ATOM 1763 C C . GLN A 1 209 ? 24.541 12.012 -20.073 1.00 50.81 209 GLN A C 1
ATOM 1765 O O . GLN A 1 209 ? 24.770 12.657 -21.094 1.00 50.81 209 GLN A O 1
ATOM 1770 N N . SER A 1 210 ? 23.310 11.605 -19.744 1.00 53.84 210 SER A N 1
ATOM 1771 C CA . SER A 1 210 ? 22.128 11.888 -20.569 1.00 53.84 210 SER A CA 1
ATOM 1772 C C . SER A 1 210 ? 21.616 13.332 -20.465 1.00 53.84 210 SER A C 1
ATOM 1774 O O . SER A 1 210 ? 20.929 13.792 -21.373 1.00 53.84 210 SER A O 1
ATOM 1776 N N . THR A 1 211 ? 21.947 14.050 -19.385 1.00 56.66 211 THR A N 1
ATOM 1777 C CA . THR A 1 211 ? 21.441 15.408 -19.109 1.00 56.66 211 THR A CA 1
ATOM 1778 C C . THR A 1 211 ? 22.488 16.501 -19.321 1.00 56.66 211 THR A C 1
ATOM 1780 O O . THR A 1 211 ? 22.129 17.570 -19.810 1.0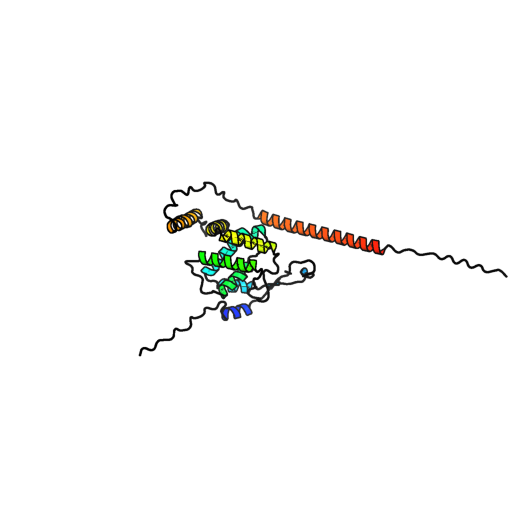0 56.66 211 THR A O 1
ATOM 1783 N N . ASN A 1 212 ? 23.768 16.253 -19.010 1.00 50.50 212 ASN A N 1
ATOM 1784 C CA . ASN A 1 212 ? 24.891 17.128 -19.356 1.00 50.50 212 ASN A CA 1
ATOM 1785 C C . ASN A 1 212 ? 26.266 16.421 -19.181 1.00 50.50 212 ASN A C 1
ATOM 1787 O O . ASN A 1 212 ? 26.711 16.213 -18.047 1.00 50.50 212 ASN A O 1
ATOM 1791 N N . PRO A 1 213 ? 27.000 16.105 -20.266 1.00 55.56 213 PRO A N 1
ATOM 1792 C CA . PRO A 1 213 ? 28.254 15.343 -20.204 1.00 55.56 213 PRO A CA 1
ATOM 1793 C C . PRO A 1 213 ? 29.429 16.055 -19.500 1.00 55.56 213 PRO A C 1
ATOM 1795 O O . PRO A 1 213 ? 30.430 15.406 -19.210 1.00 55.56 213 PRO A O 1
ATOM 1798 N N . GLN A 1 214 ? 29.325 17.355 -19.195 1.00 55.56 214 GLN A N 1
ATOM 1799 C CA . GLN A 1 214 ? 30.395 18.146 -18.560 1.00 55.56 214 GLN A CA 1
ATOM 1800 C C . GLN A 1 214 ? 30.381 18.111 -17.018 1.00 55.56 214 GLN A C 1
ATOM 1802 O O . GLN A 1 214 ? 31.340 18.541 -16.392 1.00 55.56 214 GLN A O 1
ATOM 1807 N N . LEU A 1 215 ? 29.329 17.582 -16.379 1.00 50.22 215 LEU A N 1
ATOM 1808 C CA . LEU A 1 215 ? 29.198 17.552 -14.906 1.00 50.22 215 LEU A CA 1
ATOM 1809 C C . LEU A 1 215 ? 29.954 16.392 -14.227 1.00 50.22 215 LEU A C 1
ATOM 1811 O O . LEU A 1 215 ? 29.927 16.257 -13.005 1.00 50.22 215 LEU A O 1
ATOM 1815 N N . ILE A 1 216 ? 30.608 15.528 -15.007 1.00 50.88 216 ILE A N 1
ATOM 1816 C CA . ILE A 1 216 ? 31.265 14.307 -14.513 1.00 50.88 216 ILE A CA 1
ATOM 1817 C C . ILE A 1 216 ? 32.633 14.616 -13.880 1.00 50.88 216 ILE A C 1
ATOM 1819 O O . ILE A 1 216 ? 33.096 13.839 -13.048 1.00 50.88 216 ILE A O 1
ATOM 1823 N N . SER A 1 217 ? 33.270 15.744 -14.221 1.00 51.69 217 SER A N 1
ATOM 1824 C CA . SER A 1 217 ? 34.618 16.074 -13.732 1.00 51.69 217 SER A CA 1
ATOM 1825 C C . SER A 1 217 ? 34.680 16.401 -12.237 1.00 51.69 217 SER A C 1
ATOM 1827 O O . SER A 1 217 ? 35.735 16.227 -11.633 1.00 51.69 217 SER A O 1
ATOM 1829 N N . ASP A 1 218 ? 33.564 16.819 -11.628 1.00 46.94 218 ASP A N 1
ATOM 1830 C CA . ASP A 1 218 ? 33.603 17.505 -10.327 1.00 46.94 218 ASP A CA 1
ATOM 1831 C C . ASP A 1 218 ? 32.987 16.708 -9.162 1.00 46.94 218 ASP A C 1
ATOM 1833 O O . ASP A 1 218 ? 33.100 17.115 -8.002 1.00 46.94 218 ASP A O 1
ATOM 1837 N N . MET A 1 219 ? 32.374 15.544 -9.411 1.00 48.44 219 MET A N 1
ATOM 1838 C CA . MET A 1 219 ? 31.759 14.740 -8.345 1.00 48.44 219 MET A CA 1
ATOM 1839 C C . MET A 1 219 ? 32.786 13.876 -7.602 1.00 48.44 219 MET A C 1
ATOM 1841 O O . MET A 1 219 ? 32.897 12.667 -7.803 1.00 48.44 219 MET A O 1
ATOM 1845 N N . HIS A 1 220 ? 33.514 14.508 -6.681 1.00 49.97 220 HIS A N 1
ATOM 1846 C CA . HIS A 1 220 ? 34.242 13.810 -5.627 1.00 49.97 220 HIS A CA 1
ATOM 1847 C C . HIS A 1 220 ? 33.251 13.093 -4.697 1.00 49.97 220 HIS A C 1
ATOM 1849 O O . HIS A 1 220 ? 32.402 13.711 -4.054 1.00 49.97 220 HIS A O 1
ATOM 1855 N N . ILE A 1 221 ? 33.381 11.769 -4.621 1.00 47.34 221 ILE A N 1
ATOM 1856 C CA . ILE A 1 221 ? 32.624 10.884 -3.731 1.00 47.34 221 ILE A CA 1
ATOM 1857 C C . ILE A 1 221 ? 32.905 11.290 -2.270 1.00 47.34 221 ILE A C 1
ATOM 1859 O O . ILE A 1 221 ? 34.063 11.238 -1.849 1.00 47.34 221 ILE A O 1
ATOM 1863 N N . PRO A 1 222 ? 31.901 11.656 -1.447 1.00 44.25 222 PRO A N 1
ATOM 1864 C CA . PRO A 1 222 ? 32.129 11.879 -0.024 1.00 44.25 222 PRO A CA 1
ATOM 1865 C C . PRO A 1 222 ? 32.524 10.552 0.653 1.00 44.25 222 PRO A C 1
ATOM 1867 O O . PRO A 1 222 ? 31.767 9.581 0.573 1.00 44.25 222 PRO A O 1
ATOM 1870 N N . PRO A 1 223 ? 33.659 10.477 1.372 1.00 43.94 223 PRO A N 1
ATOM 1871 C CA . PRO A 1 223 ? 34.253 9.207 1.798 1.00 43.94 223 PRO A CA 1
ATOM 1872 C C . PRO A 1 223 ? 33.578 8.554 3.018 1.00 43.94 223 PRO A C 1
ATOM 1874 O O . PRO A 1 223 ? 34.175 7.694 3.658 1.00 43.94 223 PRO A O 1
ATOM 1877 N N . ASN A 1 224 ? 32.354 8.935 3.407 1.00 49.91 224 ASN A N 1
ATOM 1878 C CA . ASN A 1 224 ? 31.763 8.406 4.642 1.00 49.91 224 ASN A CA 1
ATOM 1879 C C . ASN A 1 224 ? 30.226 8.407 4.685 1.00 49.91 224 ASN A C 1
ATOM 1881 O O . ASN A 1 224 ? 29.600 9.118 5.470 1.00 49.91 224 ASN A O 1
ATOM 1885 N N . PHE A 1 225 ? 29.598 7.505 3.930 1.00 43.59 225 PHE A N 1
ATOM 1886 C CA . PHE A 1 225 ? 28.237 7.054 4.238 1.00 43.59 225 PHE A CA 1
ATOM 1887 C C . PHE A 1 225 ? 28.309 5.860 5.190 1.00 43.59 225 PHE A C 1
ATOM 1889 O O . PHE A 1 225 ? 28.348 4.699 4.771 1.00 43.59 225 PHE A O 1
ATOM 1896 N N . LYS A 1 226 ? 28.357 6.155 6.497 1.00 39.62 226 LYS A N 1
ATOM 1897 C CA . LYS A 1 226 ? 28.354 5.151 7.572 1.00 39.62 226 LYS A CA 1
ATOM 1898 C C . LYS A 1 226 ? 27.310 4.067 7.268 1.00 39.62 226 LYS A C 1
ATOM 1900 O O . LYS A 1 226 ? 26.134 4.372 7.078 1.00 39.62 226 LYS A O 1
ATOM 1905 N N . LYS A 1 227 ? 27.725 2.792 7.255 1.00 37.41 227 LYS A N 1
ATOM 1906 C CA . LYS A 1 227 ? 26.795 1.657 7.368 1.00 37.41 227 LYS A CA 1
ATOM 1907 C C . LYS A 1 227 ? 25.960 1.908 8.621 1.00 37.41 227 LYS A C 1
ATOM 1909 O O . LYS A 1 227 ? 26.491 1.826 9.728 1.00 37.41 227 LYS A O 1
ATOM 1914 N N . ILE A 1 228 ? 24.682 2.236 8.453 1.00 39.78 228 ILE A N 1
ATOM 1915 C CA . ILE A 1 228 ? 23.747 2.277 9.572 1.00 39.78 228 ILE A CA 1
ATOM 1916 C C . ILE A 1 228 ? 23.697 0.843 10.102 1.00 39.78 228 ILE A C 1
ATOM 1918 O O . ILE A 1 228 ? 23.181 -0.062 9.446 1.00 39.78 228 ILE A O 1
ATOM 1922 N N . ARG A 1 229 ? 24.333 0.616 11.255 1.00 41.53 229 ARG A N 1
ATOM 1923 C CA . ARG A 1 229 ? 24.150 -0.610 12.027 1.00 41.53 229 ARG A CA 1
ATOM 1924 C C . ARG A 1 229 ? 22.702 -0.576 12.489 1.00 41.53 229 ARG A C 1
ATOM 1926 O O . ARG A 1 229 ? 22.338 0.266 13.303 1.00 41.53 229 ARG A O 1
ATOM 1933 N N . HIS A 1 230 ? 21.876 -1.424 11.888 1.00 44.97 230 HIS A N 1
ATOM 1934 C CA . HIS A 1 230 ? 20.474 -1.544 12.259 1.00 44.97 230 HIS A CA 1
ATOM 1935 C C . HIS A 1 230 ? 20.371 -1.934 13.730 1.00 44.97 230 HIS A C 1
ATOM 1937 O O . HIS A 1 230 ? 20.986 -2.907 14.167 1.00 44.97 230 HIS A O 1
ATOM 1943 N N . LEU A 1 231 ? 19.604 -1.136 14.468 1.00 48.44 231 LEU A N 1
ATOM 1944 C CA . LEU A 1 231 ? 19.198 -1.418 15.831 1.00 48.44 231 LEU A CA 1
ATOM 1945 C C . LEU A 1 231 ? 18.332 -2.689 15.805 1.00 48.44 231 LEU A C 1
ATOM 1947 O O . LEU A 1 231 ? 17.413 -2.829 14.997 1.00 48.44 231 LEU A O 1
ATOM 1951 N N . ASP A 1 232 ? 18.723 -3.617 16.665 1.00 52.12 232 ASP A N 1
ATOM 1952 C CA . ASP A 1 232 ? 18.261 -4.987 16.805 1.00 52.12 232 ASP A CA 1
ATOM 1953 C C . ASP A 1 232 ? 16.735 -5.179 16.856 1.00 52.12 232 ASP A C 1
ATOM 1955 O O . ASP A 1 232 ? 15.970 -4.288 17.228 1.00 52.12 232 ASP A O 1
ATOM 1959 N N . THR A 1 233 ? 16.303 -6.408 16.576 1.00 52.34 233 THR A N 1
ATOM 1960 C CA . THR A 1 233 ? 14.932 -6.918 16.799 1.00 52.34 233 THR A CA 1
ATOM 1961 C C . THR A 1 233 ? 14.443 -6.618 18.228 1.00 52.34 233 THR A C 1
ATOM 1963 O O . THR A 1 233 ? 13.258 -6.382 18.469 1.00 52.34 233 THR A O 1
ATOM 1966 N N . ASP A 1 234 ? 15.385 -6.499 19.164 1.00 53.75 234 ASP A N 1
ATOM 1967 C CA . ASP A 1 234 ? 15.169 -6.090 20.547 1.00 53.75 234 ASP A CA 1
ATOM 1968 C C . ASP A 1 234 ? 14.586 -4.684 20.705 1.00 53.75 234 ASP A C 1
ATOM 1970 O O . ASP A 1 234 ? 13.941 -4.416 21.715 1.00 53.75 234 ASP A O 1
ATOM 1974 N N . ILE A 1 235 ? 14.769 -3.775 19.744 1.00 57.00 235 ILE A N 1
ATOM 1975 C CA . ILE A 1 235 ? 14.203 -2.422 19.811 1.00 57.00 235 ILE A CA 1
ATOM 1976 C C . ILE A 1 235 ? 12.733 -2.426 19.431 1.00 57.00 235 ILE A C 1
ATOM 1978 O O . ILE A 1 235 ? 11.944 -1.778 20.113 1.00 57.00 235 ILE A O 1
ATOM 1982 N N . GLN A 1 236 ? 12.328 -3.225 18.444 1.00 54.00 236 GLN A N 1
ATOM 1983 C CA . GLN A 1 236 ? 10.906 -3.435 18.160 1.00 54.00 236 GLN A CA 1
ATOM 1984 C C . GLN A 1 236 ? 10.207 -4.107 19.351 1.00 54.00 236 GLN A C 1
ATOM 1986 O O . GLN A 1 236 ? 9.139 -3.661 19.771 1.00 54.00 236 GLN A O 1
ATOM 1991 N N . VAL A 1 237 ? 10.848 -5.103 19.975 1.00 61.91 237 VAL A N 1
ATOM 1992 C CA . VAL A 1 237 ? 10.335 -5.746 21.197 1.00 61.91 237 VAL A CA 1
ATOM 1993 C C . VAL A 1 237 ? 10.312 -4.774 22.385 1.00 61.91 237 VAL A C 1
ATOM 1995 O O . VAL A 1 237 ? 9.352 -4.781 23.157 1.00 61.91 237 VAL A O 1
ATOM 1998 N N . LYS A 1 238 ? 11.321 -3.905 22.543 1.00 64.56 238 LYS A N 1
ATOM 1999 C CA . LYS A 1 238 ? 11.340 -2.856 23.578 1.00 64.56 238 LYS A CA 1
ATOM 2000 C C . LYS A 1 238 ? 10.233 -1.832 23.362 1.00 64.56 238 LYS A C 1
ATOM 2002 O O . LYS A 1 238 ? 9.515 -1.557 24.316 1.00 64.56 238 LYS A O 1
ATOM 2007 N N . HIS A 1 239 ? 10.039 -1.334 22.142 1.00 66.88 239 HIS A N 1
ATOM 2008 C CA . HIS A 1 239 ? 8.946 -0.412 21.823 1.00 66.88 239 HIS A CA 1
ATOM 2009 C C . HIS A 1 239 ? 7.579 -1.051 22.070 1.00 66.88 239 HIS A C 1
ATOM 2011 O O . HIS A 1 239 ? 6.718 -0.409 22.666 1.00 66.88 239 HIS A O 1
ATOM 2017 N N . PHE A 1 240 ? 7.394 -2.324 21.706 1.00 61.06 240 PHE A N 1
ATOM 2018 C CA . PHE A 1 240 ? 6.158 -3.057 21.988 1.00 61.06 240 PHE A CA 1
ATOM 2019 C C . PHE A 1 240 ? 5.907 -3.209 23.498 1.00 61.06 240 PHE A C 1
ATOM 2021 O O . PHE A 1 240 ? 4.812 -2.926 23.986 1.00 61.06 240 PHE A O 1
ATOM 2028 N N . LYS A 1 241 ? 6.941 -3.570 24.272 1.00 72.31 241 LYS A N 1
ATOM 2029 C CA . LYS A 1 241 ? 6.865 -3.641 25.743 1.00 72.31 241 LYS A CA 1
ATOM 2030 C C . LYS A 1 241 ? 6.608 -2.272 26.379 1.00 72.31 241 LYS A C 1
ATOM 2032 O O . LYS A 1 241 ? 5.870 -2.178 27.360 1.00 72.31 241 LYS A O 1
ATOM 2037 N N . GLU A 1 242 ? 7.200 -1.210 25.843 1.00 74.62 242 GLU A N 1
ATOM 2038 C CA . GLU A 1 242 ? 7.022 0.152 26.342 1.00 74.62 242 GLU A CA 1
ATOM 2039 C C . GLU A 1 242 ? 5.619 0.688 26.030 1.00 74.62 242 GLU A C 1
ATOM 2041 O O . GLU A 1 242 ? 4.996 1.297 26.902 1.00 74.62 242 GLU A O 1
ATOM 2046 N N . ALA A 1 243 ? 5.082 0.388 24.845 1.00 72.94 243 ALA A N 1
ATOM 2047 C CA . ALA A 1 243 ? 3.704 0.691 24.468 1.00 72.94 243 ALA A CA 1
ATOM 2048 C C . ALA A 1 243 ? 2.703 -0.009 25.403 1.00 72.94 243 ALA A C 1
ATOM 2050 O O . ALA A 1 243 ? 1.874 0.671 26.010 1.00 72.94 243 ALA A O 1
ATOM 2051 N N . GLN A 1 244 ? 2.861 -1.319 25.643 1.00 76.19 244 GLN A N 1
ATOM 2052 C CA . GLN A 1 244 ? 2.030 -2.051 26.611 1.00 76.19 244 GLN A CA 1
ATOM 2053 C C . GLN A 1 244 ? 2.141 -1.482 28.034 1.00 76.19 244 GLN A C 1
ATOM 2055 O O . GLN A 1 244 ? 1.156 -1.418 28.772 1.00 76.19 244 GLN A O 1
ATOM 2060 N N . LYS A 1 245 ? 3.339 -1.055 28.456 1.00 84.12 245 LYS A N 1
ATOM 2061 C CA . LYS A 1 245 ? 3.534 -0.440 29.777 1.00 84.12 245 LYS A CA 1
ATOM 2062 C C . LYS A 1 245 ? 2.804 0.902 29.882 1.00 84.12 245 LYS A C 1
ATOM 2064 O O . LYS A 1 245 ? 2.167 1.156 30.904 1.00 84.12 245 LYS A O 1
ATOM 2069 N N . ARG A 1 246 ? 2.880 1.747 28.847 1.00 78.19 246 ARG A N 1
ATOM 2070 C CA . ARG A 1 246 ? 2.171 3.038 28.791 1.00 78.19 246 ARG A CA 1
ATOM 2071 C C . ARG A 1 246 ? 0.658 2.841 28.834 1.00 78.19 246 ARG A C 1
ATOM 2073 O O . ARG A 1 246 ? -0.008 3.535 29.597 1.00 78.19 246 ARG A O 1
ATOM 2080 N N . GLU A 1 247 ? 0.144 1.860 28.102 1.00 75.31 247 GLU A N 1
ATOM 2081 C CA . GLU A 1 247 ? -1.276 1.498 28.096 1.00 75.31 247 GLU A CA 1
ATOM 2082 C C . GLU A 1 247 ? -1.762 1.048 29.484 1.00 75.31 247 GLU A C 1
ATOM 2084 O O . GLU A 1 247 ? -2.754 1.566 29.996 1.00 75.31 247 GLU A O 1
ATOM 2089 N N . ARG A 1 248 ? -1.002 0.183 30.171 1.00 83.94 248 ARG A N 1
ATOM 2090 C CA . ARG A 1 248 ? -1.312 -0.233 31.553 1.00 83.94 248 ARG A CA 1
ATOM 2091 C C . ARG A 1 248 ? -1.322 0.936 32.540 1.00 83.94 248 ARG A C 1
ATOM 2093 O O . ARG A 1 248 ? -2.154 0.964 33.443 1.00 83.94 248 ARG A O 1
ATOM 2100 N N . ILE A 1 249 ? -0.396 1.887 32.398 1.00 87.56 249 ILE A N 1
ATOM 2101 C CA . ILE A 1 249 ? -0.338 3.082 33.258 1.00 87.56 249 ILE A CA 1
ATOM 2102 C C . ILE A 1 249 ? -1.545 3.989 33.005 1.00 87.56 249 ILE A C 1
ATOM 2104 O O . ILE A 1 249 ? -2.139 4.489 33.960 1.00 87.56 249 ILE A O 1
ATOM 2108 N N . LEU A 1 250 ? -1.916 4.191 31.739 1.00 81.56 250 LEU A N 1
ATOM 2109 C CA . LEU A 1 250 ? -3.102 4.958 31.358 1.00 81.56 250 LEU A CA 1
ATOM 2110 C C . LEU A 1 250 ? -4.375 4.334 31.934 1.00 81.56 250 LEU A C 1
ATOM 2112 O O . LEU A 1 250 ? -5.160 5.051 32.549 1.00 81.56 250 LEU A O 1
ATOM 2116 N N . LYS A 1 251 ? -4.517 3.009 31.828 1.00 86.12 251 LYS A N 1
ATOM 2117 C CA . LYS A 1 251 ? -5.664 2.274 32.373 1.00 86.12 251 LYS A CA 1
ATOM 2118 C C . LYS A 1 251 ? -5.765 2.410 33.895 1.00 86.12 251 LYS A C 1
ATOM 2120 O O . LYS A 1 251 ? -6.811 2.789 34.405 1.00 86.12 251 LYS A O 1
ATOM 2125 N N . LYS A 1 252 ? -4.650 2.245 34.620 1.00 86.75 252 LYS A N 1
ATOM 2126 C CA . LYS A 1 252 ? -4.611 2.471 36.079 1.00 86.75 252 LYS A CA 1
ATOM 2127 C C . LYS A 1 252 ? -4.982 3.901 36.472 1.00 86.75 252 LYS A C 1
ATOM 2129 O O . LYS A 1 252 ? -5.717 4.096 37.431 1.00 86.75 252 LYS A O 1
ATOM 2134 N N . ARG A 1 253 ? -4.493 4.908 35.738 1.00 85.06 253 ARG A N 1
ATOM 2135 C CA . ARG A 1 253 ? -4.860 6.311 35.994 1.00 85.06 253 ARG A CA 1
ATOM 2136 C C . ARG A 1 253 ? -6.344 6.564 35.748 1.00 85.06 253 ARG A C 1
ATOM 2138 O O . ARG A 1 253 ? -6.946 7.313 36.506 1.00 85.06 253 ARG A O 1
ATOM 2145 N N . GLN A 1 254 ? -6.924 5.956 34.714 1.00 78.12 254 GLN A N 1
ATOM 2146 C CA . GLN A 1 254 ? -8.361 6.044 34.448 1.00 78.12 254 GLN A CA 1
ATOM 2147 C C . GLN A 1 254 ? -9.174 5.405 35.580 1.00 78.12 254 GLN A C 1
ATOM 2149 O O . GLN A 1 254 ? -10.054 6.067 36.119 1.00 78.12 254 GLN A O 1
ATOM 2154 N N . GLU A 1 255 ? -8.803 4.201 36.022 1.00 85.38 255 GLU A N 1
ATOM 2155 C CA . GLU A 1 255 ? -9.444 3.516 37.156 1.00 85.38 255 GLU A CA 1
ATOM 2156 C C . GLU A 1 255 ? -9.331 4.317 38.470 1.00 85.38 255 GLU A C 1
ATOM 2158 O O . GLU A 1 255 ? -10.264 4.351 39.271 1.00 85.38 255 GLU A O 1
ATOM 2163 N N . GLU A 1 256 ? -8.199 4.985 38.718 1.00 86.44 256 GLU A N 1
ATOM 2164 C CA . GLU A 1 256 ? -8.024 5.856 39.890 1.00 86.44 256 GLU A CA 1
ATOM 2165 C C . GLU A 1 256 ? -8.896 7.114 39.831 1.00 86.44 256 GLU A C 1
ATOM 2167 O O . GLU A 1 256 ? -9.436 7.533 40.857 1.00 86.44 256 GLU A O 1
ATOM 2172 N N . ILE A 1 257 ? -9.030 7.723 38.650 1.00 86.75 257 ILE A N 1
ATOM 2173 C CA . ILE A 1 257 ? -9.910 8.879 38.435 1.00 86.75 257 ILE A CA 1
ATOM 2174 C C . ILE A 1 257 ? -11.368 8.464 38.645 1.00 86.75 257 ILE A C 1
ATOM 2176 O O . ILE A 1 257 ? -12.099 9.148 39.355 1.00 86.75 257 ILE A O 1
ATOM 2180 N N . GLU A 1 258 ? -11.767 7.318 38.103 1.00 82.50 258 GLU A N 1
ATOM 2181 C CA . GLU A 1 258 ? -13.120 6.779 38.237 1.00 82.50 258 GLU A CA 1
ATOM 2182 C C . GLU A 1 258 ? -13.456 6.448 39.698 1.00 82.50 258 GLU A C 1
ATOM 2184 O O . GLU A 1 258 ? -14.481 6.888 40.213 1.00 82.50 258 GLU A O 1
ATOM 2189 N N . LYS A 1 259 ? -12.536 5.803 40.430 1.00 86.06 259 LYS A N 1
ATOM 2190 C CA . LYS A 1 259 ? -12.690 5.564 41.877 1.00 86.06 259 LYS A CA 1
ATOM 2191 C C . LYS A 1 259 ? -12.768 6.854 42.692 1.00 86.06 259 LYS A C 1
ATOM 2193 O O . LYS A 1 259 ? -13.493 6.898 43.683 1.00 86.06 259 LYS A O 1
ATOM 2198 N N . LYS A 1 260 ? -12.013 7.894 42.323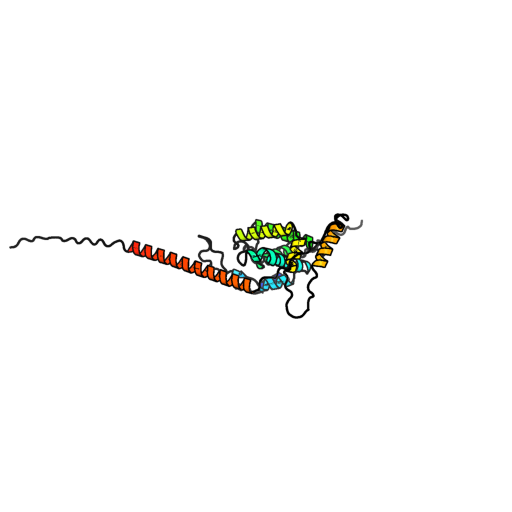 1.00 85.19 260 LYS A N 1
ATOM 2199 C CA . LYS A 1 260 ? -12.096 9.206 42.988 1.00 85.19 260 LYS A CA 1
ATOM 2200 C C . LYS A 1 260 ? -13.432 9.891 42.722 1.00 85.19 260 LYS A C 1
ATOM 2202 O O . LYS A 1 260 ? -13.971 10.495 43.643 1.00 85.19 260 LYS A O 1
ATOM 2207 N N . ASN A 1 261 ? -13.961 9.781 41.508 1.00 81.19 261 ASN A N 1
ATOM 2208 C CA . ASN A 1 261 ? -15.267 10.334 41.160 1.00 81.19 261 ASN A CA 1
ATOM 2209 C C . ASN A 1 261 ? -16.393 9.600 41.901 1.00 81.19 261 ASN A C 1
ATOM 2211 O O . ASN A 1 261 ? -17.211 10.258 42.530 1.00 81.19 261 ASN A O 1
ATOM 2215 N N . LEU A 1 262 ? -16.359 8.264 41.945 1.00 82.50 262 LEU A N 1
ATOM 2216 C CA . LEU A 1 262 ? -17.319 7.454 42.706 1.00 82.50 262 LEU A CA 1
ATOM 2217 C C . LEU A 1 262 ? -17.313 7.790 44.204 1.00 82.50 262 LEU A C 1
ATOM 2219 O O . LEU A 1 262 ? -18.369 7.940 44.806 1.00 82.50 262 LEU A O 1
ATOM 2223 N N . LYS A 1 263 ? -16.131 7.971 44.810 1.00 81.81 263 LYS A N 1
ATOM 2224 C CA . LYS A 1 263 ? -16.030 8.381 46.221 1.00 81.81 263 LYS A CA 1
ATOM 2225 C C . LYS A 1 263 ? -16.593 9.777 46.478 1.00 81.81 263 LYS A C 1
ATOM 2227 O O . LYS A 1 263 ? -17.248 9.973 47.492 1.00 81.81 263 LYS A O 1
ATOM 2232 N N . LYS A 1 264 ? -16.358 10.728 45.568 1.00 78.31 264 LYS A N 1
ATOM 2233 C CA . LYS A 1 264 ? -16.956 12.067 45.664 1.00 78.31 264 LYS A CA 1
ATOM 2234 C C . LYS A 1 264 ? -18.477 12.012 45.552 1.00 78.31 264 LYS A C 1
ATOM 2236 O O . LYS A 1 264 ? -19.149 12.638 46.358 1.00 78.31 264 LYS A O 1
ATOM 2241 N N . GLU A 1 265 ? -19.011 11.218 44.625 1.00 72.94 265 GLU A N 1
ATOM 2242 C CA . GLU A 1 265 ? -20.460 11.010 44.503 1.00 72.94 265 GLU A CA 1
ATOM 2243 C C . GLU A 1 265 ? -21.059 10.338 45.752 1.00 72.94 265 GLU A C 1
ATOM 2245 O O . GLU A 1 265 ? -22.157 10.690 46.179 1.00 72.94 265 GLU A O 1
ATOM 2250 N N . GLU A 1 266 ? -20.355 9.385 46.373 1.00 70.31 266 GLU A N 1
ATOM 2251 C CA . GLU A 1 266 ? -20.786 8.764 47.633 1.00 70.31 266 GLU A CA 1
ATOM 2252 C C . GLU A 1 266 ? -20.740 9.733 48.824 1.00 70.31 266 GLU A C 1
ATOM 2254 O O . GLU A 1 266 ? -21.631 9.694 49.674 1.00 70.31 266 GLU A O 1
ATOM 2259 N N . GLU A 1 267 ? -19.731 10.603 48.900 1.00 70.31 267 GLU A N 1
ATOM 2260 C CA . GLU A 1 267 ? -19.624 11.648 49.927 1.00 70.31 267 GLU A CA 1
ATOM 2261 C C . GLU A 1 267 ? -20.710 12.720 49.757 1.00 70.31 267 GLU A C 1
ATOM 2263 O O . GLU A 1 267 ? -21.345 13.102 50.741 1.00 70.31 267 GLU A O 1
ATOM 2268 N N . GLU A 1 268 ? -21.007 13.128 48.520 1.00 65.81 268 GLU A N 1
ATOM 2269 C CA . GLU A 1 268 ? -22.109 14.047 48.203 1.00 65.81 268 GLU A CA 1
ATOM 2270 C C . GLU A 1 268 ? -23.482 13.438 48.541 1.00 65.81 268 GLU A C 1
ATOM 2272 O O . GLU A 1 268 ? -24.353 14.135 49.060 1.00 65.81 268 GLU A O 1
ATOM 2277 N N . ARG A 1 269 ? -23.675 12.124 48.346 1.00 60.50 269 ARG A N 1
ATOM 2278 C CA . ARG A 1 269 ? -24.917 11.423 48.734 1.00 60.50 269 ARG A CA 1
ATOM 2279 C C . ARG A 1 269 ? -25.082 11.223 50.242 1.00 60.50 269 ARG A C 1
ATOM 2281 O O . ARG A 1 269 ? -26.207 11.031 50.696 1.00 60.50 269 ARG A O 1
ATOM 2288 N N . ARG A 1 270 ? -24.001 11.247 51.029 1.00 57.53 270 ARG A N 1
ATOM 2289 C CA . ARG A 1 270 ? -24.052 11.098 52.500 1.00 57.53 270 ARG A CA 1
ATOM 2290 C C . ARG A 1 270 ? -24.383 12.404 53.235 1.00 57.53 270 ARG A C 1
ATOM 2292 O O . ARG A 1 270 ? -24.621 12.370 54.439 1.00 57.53 270 ARG A O 1
ATOM 2299 N N . GLY A 1 271 ? -24.447 13.533 52.530 1.00 52.00 271 GLY A N 1
ATOM 2300 C CA . GLY A 1 271 ? -24.812 14.841 53.074 1.00 52.00 271 GLY A CA 1
ATOM 2301 C C . GLY A 1 271 ? -26.322 15.088 53.166 1.00 52.00 271 GLY A C 1
ATOM 2302 O O . GLY A 1 271 ? -26.813 16.031 52.559 1.00 52.00 271 GLY A O 1
ATOM 2303 N N . SER A 1 272 ? -27.070 14.266 53.907 1.00 51.09 272 SER A N 1
ATOM 2304 C CA . SER A 1 272 ? -28.394 14.649 54.432 1.00 51.09 272 SER A CA 1
ATOM 2305 C C . SER A 1 272 ? -28.794 13.733 55.593 1.00 51.09 272 SER A C 1
ATOM 2307 O O . SER A 1 272 ? -29.448 12.709 55.408 1.00 51.09 272 SER A O 1
ATOM 2309 N N . ILE A 1 273 ? -28.365 14.089 56.805 1.00 50.84 273 ILE A N 1
ATOM 2310 C CA . ILE A 1 273 ? -28.968 13.619 58.059 1.00 50.84 273 ILE A CA 1
ATOM 2311 C C . ILE A 1 273 ? -29.164 14.862 58.928 1.00 50.84 273 ILE A C 1
ATOM 2313 O O . ILE A 1 273 ? -28.324 15.178 59.761 1.00 50.84 273 ILE A O 1
ATOM 2317 N N . ASP A 1 274 ? -30.270 15.567 58.699 1.00 43.66 274 ASP A N 1
ATOM 2318 C CA . ASP A 1 274 ? -30.889 16.441 59.697 1.00 43.66 274 ASP A CA 1
ATOM 2319 C C . ASP A 1 274 ? -32.210 15.780 60.103 1.00 43.66 274 ASP A C 1
ATOM 2321 O O . ASP A 1 274 ? -33.261 15.996 59.498 1.00 43.66 274 ASP A O 1
ATOM 2325 N N . SER A 1 275 ? -32.162 14.911 61.112 1.00 46.59 275 SER A N 1
ATOM 2326 C CA . SER A 1 275 ? -33.361 14.481 61.831 1.00 46.59 275 SER A CA 1
ATOM 2327 C C . SER A 1 275 ? -33.604 15.463 62.977 1.00 46.59 275 SER A C 1
ATOM 2329 O O . SER A 1 275 ? -32.911 15.423 63.994 1.00 46.59 275 SER A O 1
ATOM 2331 N N . VAL A 1 276 ? -34.570 16.365 62.800 1.00 41.06 276 VAL A N 1
ATOM 2332 C CA . VAL A 1 276 ? -35.060 17.262 63.854 1.00 41.06 276 VAL A CA 1
ATOM 2333 C C . VAL A 1 276 ? -35.958 16.465 64.804 1.00 41.06 276 VAL A C 1
ATOM 2335 O O . VAL A 1 276 ? -37.041 16.030 64.418 1.00 41.06 276 VAL A O 1
ATOM 2338 N N . ASP A 1 277 ? -35.519 16.298 66.052 1.00 43.25 277 ASP A N 1
ATOM 2339 C CA . ASP A 1 277 ? -36.317 15.725 67.143 1.00 43.25 277 ASP A CA 1
ATOM 2340 C C . ASP A 1 277 ? -37.305 16.782 67.676 1.00 43.25 277 ASP A C 1
ATOM 2342 O O . ASP A 1 277 ? -36.936 17.711 68.401 1.00 43.25 277 ASP A O 1
ATOM 2346 N N . LEU A 1 278 ? -38.587 16.660 67.322 1.00 39.69 278 LEU A N 1
ATOM 2347 C CA . LEU A 1 278 ? -39.667 17.486 67.871 1.00 39.69 278 LEU A CA 1
ATOM 2348 C C . LEU A 1 278 ? -40.164 16.881 69.192 1.00 39.69 278 LEU A C 1
ATOM 2350 O O . LEU A 1 278 ? -41.058 16.036 69.220 1.00 39.69 278 LEU A O 1
ATOM 2354 N N . LYS A 1 279 ? -39.607 17.349 70.317 1.00 38.12 279 LYS A N 1
ATOM 2355 C CA . LYS A 1 279 ? -40.201 17.132 71.646 1.00 38.12 279 LYS A CA 1
ATOM 2356 C C . LYS A 1 279 ? -41.484 17.954 71.774 1.00 38.12 279 LYS A C 1
ATOM 2358 O O . LYS A 1 279 ? -41.442 19.149 72.055 1.00 38.12 279 LYS A O 1
ATOM 2363 N N . VAL A 1 280 ? -42.628 17.301 71.589 1.00 39.50 280 VAL A N 1
ATOM 2364 C CA . VAL A 1 280 ? -43.943 17.869 71.905 1.00 39.50 280 VAL A CA 1
ATOM 2365 C C . VAL A 1 280 ? -44.231 17.631 73.388 1.00 39.50 280 VAL A C 1
ATOM 2367 O O . VAL A 1 280 ? -44.511 16.512 73.812 1.00 39.50 280 VAL A O 1
ATOM 2370 N N . SER A 1 281 ? -44.147 18.692 74.187 1.00 39.16 281 SER A N 1
ATOM 2371 C CA . SER A 1 281 ? -44.581 18.697 75.586 1.00 39.16 281 SER A CA 1
ATOM 2372 C C . SER A 1 281 ? -46.103 18.811 75.648 1.00 39.16 281 SER A C 1
ATOM 2374 O O . SER A 1 281 ? -46.656 19.869 75.358 1.00 39.16 281 SER A O 1
ATOM 2376 N N . ILE A 1 282 ? -46.783 17.739 76.053 1.00 39.41 282 ILE A N 1
ATOM 2377 C CA . ILE A 1 282 ? -48.217 17.761 76.358 1.00 39.41 282 ILE A CA 1
ATOM 2378 C C . ILE A 1 282 ? -48.373 17.855 77.880 1.00 39.41 282 ILE A C 1
ATOM 2380 O O . ILE A 1 282 ? -48.031 16.924 78.605 1.00 39.41 282 ILE A O 1
ATOM 2384 N N . HIS A 1 283 ? -48.870 18.991 78.366 1.00 43.62 283 HIS A N 1
ATOM 2385 C CA . HIS A 1 283 ? -49.403 19.116 79.723 1.00 43.62 283 HIS A CA 1
ATOM 2386 C C . HIS A 1 283 ? -50.835 18.573 79.742 1.00 43.62 283 HIS A C 1
ATOM 2388 O O . HIS A 1 283 ? -51.702 19.127 79.070 1.00 43.62 283 HIS A O 1
ATOM 2394 N N . TYR A 1 284 ? -51.087 17.536 80.543 1.00 34.69 284 TYR A N 1
ATOM 2395 C CA . TYR A 1 284 ? -52.437 17.187 80.979 1.00 34.69 284 TYR A CA 1
ATOM 2396 C C . TYR A 1 284 ? -52.576 17.445 82.478 1.00 34.69 284 TYR A C 1
ATOM 2398 O O . TYR A 1 284 ? -51.760 17.012 83.289 1.00 34.69 284 TYR A O 1
ATOM 2406 N N . ILE A 1 285 ? -53.614 18.216 82.786 1.00 41.06 285 ILE A N 1
ATOM 2407 C CA . ILE A 1 285 ? -54.072 18.629 84.108 1.00 41.06 285 ILE A CA 1
ATOM 2408 C C . ILE A 1 285 ? -54.670 17.412 84.823 1.00 41.06 285 ILE A C 1
ATOM 2410 O O . ILE A 1 285 ? -55.449 16.663 84.234 1.00 41.06 285 ILE A O 1
ATOM 2414 N N . SER A 1 286 ? -54.288 17.229 86.083 1.00 37.53 286 SER A N 1
ATOM 2415 C CA . SER A 1 286 ? -54.770 16.197 87.000 1.00 37.53 286 SER A CA 1
ATOM 2416 C C . SER A 1 286 ? -56.186 16.493 87.517 1.00 37.53 286 SER A C 1
ATOM 2418 O O . SER A 1 286 ? -56.470 17.618 87.929 1.00 37.53 286 SER A O 1
ATOM 2420 N N . PHE A 1 287 ? -57.029 15.457 87.544 1.00 39.88 287 PHE A N 1
ATOM 2421 C CA . PHE A 1 287 ? -58.200 15.319 88.418 1.00 39.88 287 PHE A CA 1
ATOM 2422 C C . PHE A 1 287 ? -58.007 14.082 89.293 1.00 39.88 287 PHE A C 1
ATOM 2424 O O . PHE A 1 287 ? -57.484 13.077 88.755 1.00 39.88 287 PHE A O 1
#

Foldseek 3Di:
DDDDPDDDPDPPDAPPDPVLVVVLVPADKDKDQAFADDDDVPPPVRSVDIDIGRVVSLVSSLVPQDPLLVVLLVLVVLLCVQQQCVVQPPQADDSQLSSQLSSVVCRVCVPPRDPVPSVVVSLVSLVVVLVCLVVLAGAGNVGRVDGPSNRHPNVSSVSSSVSSVVCSVPVVVSSLSSLLPDDDPPDDPPDDDDDSVVVVCCCCVVVCVVVPVVPVPPDDDDPDPDPPPDDDPVVVVVVVVVVVVVVVVVVVVVVVVVVVVVVVVVVVVVPDDDDDDDDDDDDDDDD

InterPro domains:
  IPR046906 Mab-21-like, HhH/H2TH-like domain [PF20266] (91-163)

pLDDT: mean 78.98, std 18.61, range [34.69, 97.75]